Protein AF-A0A9K3DP41-F1 (afdb_monomer_lite)

Structure (mmCIF, N/CA/C/O backbone):
data_AF-A0A9K3DP41-F1
#
_entry.id   AF-A0A9K3DP41-F1
#
loop_
_atom_site.group_PDB
_atom_site.id
_atom_site.type_symbol
_atom_site.label_atom_id
_atom_site.label_alt_id
_atom_site.label_comp_id
_atom_site.label_asym_id
_atom_site.label_entity_id
_atom_site.label_seq_id
_atom_site.pdbx_PDB_ins_code
_atom_site.Cartn_x
_atom_site.Cartn_y
_atom_site.Cartn_z
_atom_site.occupancy
_atom_site.B_iso_or_equiv
_atom_site.auth_seq_id
_atom_site.auth_comp_id
_atom_site.auth_asym_id
_atom_site.auth_atom_id
_atom_site.pdbx_PDB_model_num
ATOM 1 N N . MET A 1 1 ? -1.730 13.504 8.798 1.00 24.58 1 MET A N 1
ATOM 2 C CA . MET A 1 1 ? -2.873 14.366 9.166 1.00 24.58 1 MET A CA 1
ATOM 3 C C . MET A 1 1 ? -4.111 13.483 9.092 1.00 24.58 1 MET A C 1
ATOM 5 O O . MET A 1 1 ? -4.560 13.189 7.992 1.00 24.58 1 MET A O 1
ATOM 9 N N . GLU A 1 2 ? -4.559 12.930 10.222 1.00 28.41 2 GLU A N 1
ATOM 10 C CA . GLU A 1 2 ? -5.778 12.111 10.271 1.00 28.41 2 GLU A CA 1
ATOM 11 C C . GLU A 1 2 ? -6.963 12.996 9.873 1.00 28.41 2 GLU A C 1
ATOM 13 O O . GLU A 1 2 ? -7.283 13.963 10.563 1.00 28.41 2 GLU A O 1
ATOM 18 N N . ARG A 1 3 ? -7.580 12.731 8.718 1.00 35.47 3 ARG A N 1
ATOM 19 C CA . ARG A 1 3 ? -8.837 13.391 8.358 1.00 35.47 3 ARG A CA 1
ATOM 20 C C . ARG A 1 3 ? -9.949 12.703 9.138 1.00 35.47 3 ARG A C 1
ATOM 22 O O . ARG A 1 3 ? -10.299 11.562 8.848 1.00 35.47 3 ARG A O 1
ATOM 29 N N . CYS A 1 4 ? -10.467 13.398 10.146 1.00 37.06 4 CYS A N 1
ATOM 30 C CA . CYS A 1 4 ? -11.692 13.007 10.823 1.00 37.06 4 CYS A CA 1
ATOM 31 C C . CYS A 1 4 ? -12.845 13.233 9.839 1.00 37.06 4 CYS A C 1
ATOM 33 O O . CYS A 1 4 ? -13.122 14.370 9.451 1.00 37.06 4 CYS A O 1
ATOM 35 N N . PHE A 1 5 ? -13.462 12.155 9.363 1.00 41.59 5 PHE A N 1
ATOM 36 C CA . PHE A 1 5 ? -14.707 12.259 8.617 1.00 41.59 5 PHE A CA 1
ATOM 37 C C . PHE A 1 5 ? -15.797 12.634 9.625 1.00 41.59 5 PHE A C 1
ATOM 39 O O . PHE A 1 5 ? -16.078 11.852 10.528 1.00 41.59 5 PHE A O 1
ATOM 46 N N . LEU A 1 6 ? -16.351 13.844 9.501 1.00 50.22 6 LEU A N 1
ATOM 47 C CA . LEU A 1 6 ? -17.494 14.285 10.299 1.00 50.22 6 LEU A CA 1
ATOM 48 C C . LEU A 1 6 ? -18.734 13.554 9.792 1.00 50.22 6 LEU A C 1
ATOM 50 O O . LEU A 1 6 ? -19.270 13.874 8.730 1.00 50.22 6 LEU A O 1
ATOM 54 N N . THR A 1 7 ? -19.148 12.539 10.532 1.00 54.66 7 THR A N 1
ATOM 55 C CA . THR A 1 7 ? -20.345 11.754 10.256 1.00 54.66 7 THR A CA 1
ATOM 56 C C . THR A 1 7 ? -21.258 11.763 11.479 1.00 54.66 7 THR A C 1
ATOM 58 O O . THR A 1 7 ? -20.827 12.068 12.595 1.00 54.66 7 THR A O 1
ATOM 61 N N . LYS A 1 8 ? -22.535 11.405 11.297 1.00 58.25 8 LYS A N 1
ATOM 62 C CA . LYS A 1 8 ? -23.480 11.292 12.424 1.00 58.25 8 LYS A CA 1
ATOM 63 C C . LYS A 1 8 ? -22.941 10.334 13.490 1.00 58.25 8 LYS A C 1
ATOM 65 O O . LYS A 1 8 ? -23.133 10.534 14.684 1.00 58.25 8 LYS A O 1
ATOM 70 N N . GLU A 1 9 ? -22.201 9.324 13.056 1.00 56.06 9 GLU A N 1
ATOM 71 C CA . GLU A 1 9 ? -21.566 8.320 13.895 1.00 56.06 9 GLU A CA 1
ATOM 72 C C . GLU A 1 9 ? -20.390 8.912 14.688 1.00 56.06 9 GLU A C 1
ATOM 74 O O . GLU A 1 9 ? -20.251 8.595 15.871 1.00 56.06 9 GLU A O 1
ATOM 79 N N . SER A 1 10 ? -19.585 9.812 14.104 1.00 58.50 10 SER A N 1
ATOM 80 C CA . SER A 1 10 ? -18.526 10.519 14.844 1.00 58.50 10 SER A CA 1
ATOM 81 C C . SER A 1 10 ? -19.079 11.504 15.879 1.00 58.50 10 SER A C 1
ATOM 83 O O . SER A 1 10 ? -18.484 11.670 16.948 1.00 58.50 10 SER A O 1
ATOM 85 N N . ASP A 1 11 ? -20.235 12.114 15.604 1.00 63.59 11 ASP A N 1
ATOM 86 C CA . ASP A 1 11 ? -20.921 12.998 16.555 1.00 63.59 11 ASP A CA 1
ATOM 87 C C . ASP A 1 11 ? -21.458 12.201 17.751 1.00 63.59 11 ASP A C 1
ATOM 89 O O . ASP A 1 11 ? -21.269 12.596 18.902 1.00 63.59 11 ASP A O 1
ATOM 93 N N . ILE A 1 12 ? -22.039 11.023 17.495 1.00 66.50 12 ILE A N 1
ATOM 94 C CA . ILE A 1 12 ? -22.477 10.086 18.540 1.00 66.50 12 ILE A CA 1
ATOM 95 C C . ILE A 1 12 ? -21.285 9.614 19.388 1.00 66.50 12 ILE A C 1
ATOM 97 O O . ILE A 1 12 ? -21.397 9.549 20.612 1.00 66.50 12 ILE A O 1
ATOM 101 N N . TYR A 1 13 ? -20.130 9.327 18.771 1.00 65.56 13 TYR A N 1
ATOM 102 C CA . TYR A 1 13 ? -18.909 8.963 19.503 1.00 65.56 13 TYR A CA 1
ATOM 103 C C . TYR A 1 13 ? -18.452 10.091 20.431 1.00 65.56 13 TYR A C 1
ATOM 105 O O . TYR A 1 13 ? -18.216 9.867 21.618 1.00 65.56 13 TYR A O 1
ATOM 113 N N . SER A 1 14 ? -18.355 11.308 19.897 1.00 70.25 14 SER A N 1
ATOM 114 C CA . SER A 1 14 ? -17.893 12.480 20.644 1.00 70.25 14 SER A CA 1
ATOM 115 C C . SER A 1 14 ? -18.832 12.797 21.808 1.00 70.25 14 SER A C 1
ATOM 117 O O . SER A 1 14 ? -18.368 13.053 22.918 1.00 70.25 14 SER A O 1
ATOM 119 N N . LEU A 1 15 ? -20.147 12.674 21.596 1.00 74.50 15 LEU A N 1
ATOM 120 C CA . LEU A 1 15 ? -21.149 12.777 22.654 1.00 74.50 15 LEU A CA 1
ATOM 121 C C . LEU A 1 15 ? -20.953 11.699 23.731 1.00 74.50 15 LEU A C 1
ATOM 123 O O . LEU A 1 15 ? -20.994 12.009 24.919 1.00 74.50 15 LEU A O 1
ATOM 127 N N . GLY A 1 16 ? -20.695 10.450 23.338 1.00 73.50 16 GLY A N 1
ATOM 128 C CA . GLY A 1 16 ? -20.412 9.358 24.271 1.00 73.50 16 GLY A CA 1
ATOM 129 C C . GLY A 1 16 ? -19.163 9.598 25.119 1.00 73.50 16 GLY A C 1
ATOM 130 O O . GLY A 1 16 ? -19.193 9.371 26.326 1.00 73.50 16 GLY A O 1
ATOM 131 N N . VAL A 1 17 ? -18.085 10.113 24.520 1.00 73.12 17 VAL A N 1
ATOM 132 C CA . VAL A 1 17 ? -16.863 10.486 25.249 1.00 73.12 17 VAL A CA 1
ATOM 133 C C . VAL A 1 17 ? -17.151 11.588 26.267 1.00 73.12 17 VAL A C 1
ATOM 135 O O . VAL A 1 17 ? -16.785 11.421 27.425 1.00 73.12 17 VAL A O 1
ATOM 138 N N . VAL A 1 18 ? -17.865 12.649 25.880 1.00 78.06 18 VAL A N 1
ATOM 139 C CA . VAL A 1 18 ? -18.246 13.746 26.790 1.00 78.06 18 VAL A CA 1
ATOM 140 C C . VAL A 1 18 ? -19.119 13.242 27.943 1.00 78.06 18 VAL A C 1
ATOM 142 O O . VAL A 1 18 ? -18.926 13.640 29.092 1.00 78.06 18 VAL A O 1
ATOM 145 N N . LEU A 1 19 ? -20.052 12.325 27.670 1.00 75.25 19 LEU A N 1
ATOM 146 C CA . LEU A 1 19 ? -20.873 11.701 28.709 1.00 75.25 19 LEU A CA 1
ATOM 147 C C . LEU A 1 19 ? -20.022 10.871 29.676 1.00 75.25 19 LEU A C 1
ATOM 149 O O . LEU A 1 19 ? -20.219 10.966 30.887 1.00 75.25 19 LEU A O 1
ATOM 153 N N . PHE A 1 20 ? -19.034 10.120 29.180 1.00 75.31 20 PHE A N 1
ATOM 154 C CA . PHE A 1 20 ? -18.083 9.436 30.054 1.00 75.31 20 PHE A CA 1
ATOM 155 C C . PHE A 1 20 ? -17.246 10.424 30.867 1.00 75.31 20 PHE A C 1
ATOM 157 O O . PHE A 1 20 ? -17.111 10.228 32.070 1.00 75.31 20 PHE A O 1
ATOM 164 N N . GLU A 1 21 ? -16.736 11.504 30.278 1.00 80.81 21 GLU A N 1
ATOM 165 C CA . GLU A 1 21 ? -15.981 12.517 31.025 1.00 80.81 21 GLU A CA 1
ATOM 166 C C . GLU A 1 21 ? -16.809 13.108 32.172 1.00 80.81 21 GLU A C 1
ATOM 168 O O . GLU A 1 21 ? -16.332 13.199 33.307 1.00 80.81 21 GLU A O 1
ATOM 173 N N . MET A 1 22 ? -18.077 13.424 31.894 1.00 78.00 22 MET A N 1
ATOM 174 C CA . MET A 1 22 ? -19.019 13.965 32.868 1.00 78.00 22 MET A CA 1
ATOM 175 C C . MET A 1 22 ? -19.342 12.958 33.979 1.00 78.00 22 MET A C 1
ATOM 177 O O . MET A 1 22 ? -19.309 13.322 35.151 1.00 78.00 22 MET A O 1
ATOM 181 N N . MET A 1 23 ? -19.601 11.690 33.641 1.00 73.81 23 MET A N 1
ATOM 182 C CA . MET A 1 23 ? -19.906 10.640 34.622 1.00 73.81 23 MET A CA 1
ATOM 183 C C . MET A 1 23 ? -18.705 10.272 35.493 1.00 73.81 23 MET A C 1
ATOM 185 O O . MET A 1 23 ? -18.870 9.982 36.674 1.00 73.81 23 MET A O 1
ATOM 189 N N . CYS A 1 24 ? -17.503 10.255 34.920 1.00 76.12 24 CYS A N 1
ATOM 190 C CA . CYS A 1 24 ? -16.287 9.836 35.618 1.00 76.12 24 CYS A CA 1
ATOM 191 C C . CYS A 1 24 ? -15.621 10.987 36.376 1.00 76.12 24 CYS A C 1
ATOM 193 O O . CYS A 1 24 ? -14.760 10.739 37.220 1.00 76.12 24 CYS A O 1
ATOM 195 N N . GLY A 1 25 ? -15.955 12.238 36.033 1.00 75.25 25 GLY A N 1
ATOM 196 C CA . GLY A 1 25 ? -15.223 13.422 36.482 1.00 75.25 25 GLY A CA 1
ATOM 197 C C . GLY A 1 25 ? -13.766 13.432 36.000 1.00 75.25 25 GLY A C 1
ATOM 198 O O . GLY A 1 25 ? -12.893 13.963 36.683 1.00 75.25 25 GLY A O 1
ATOM 199 N N . ARG A 1 26 ? -13.473 12.786 34.863 1.00 76.00 26 ARG A N 1
ATOM 200 C CA . ARG A 1 26 ? -12.116 12.590 34.322 1.00 76.00 26 ARG A CA 1
ATOM 201 C C . ARG A 1 26 ? -12.067 13.037 32.870 1.00 76.00 26 ARG A C 1
ATOM 203 O O . ARG A 1 26 ? -12.995 12.759 32.128 1.00 76.00 26 ARG A O 1
ATOM 210 N N . LEU A 1 27 ? -10.965 13.657 32.457 1.00 73.31 27 LEU A N 1
ATOM 211 C CA . LEU A 1 27 ? -10.733 13.988 31.048 1.00 73.31 27 LEU A CA 1
ATOM 212 C C . LEU A 1 27 ? -10.443 12.721 30.228 1.00 73.31 27 LEU A C 1
ATOM 214 O O . LEU A 1 27 ? -9.801 11.786 30.713 1.00 73.31 27 LEU A O 1
ATOM 218 N N . ALA A 1 28 ? -10.877 12.709 28.968 1.00 62.94 28 ALA A N 1
ATOM 219 C CA . ALA A 1 28 ? -10.771 11.568 28.063 1.00 62.94 28 ALA A CA 1
ATOM 220 C C . ALA A 1 28 ? -9.318 11.193 27.731 1.00 62.94 28 ALA A C 1
ATOM 222 O O . ALA A 1 28 ? -9.011 10.022 27.475 1.00 62.94 28 ALA A O 1
ATOM 223 N N . ILE A 1 29 ? -8.427 12.186 27.770 1.00 62.25 29 ILE A N 1
ATOM 224 C CA . ILE A 1 29 ? -6.993 12.051 27.520 1.00 62.25 29 ILE A CA 1
ATOM 225 C C . ILE A 1 29 ? -6.254 12.246 28.845 1.00 62.25 29 ILE A C 1
ATOM 227 O O . ILE A 1 29 ? -6.143 13.364 29.352 1.00 62.25 29 ILE A O 1
ATOM 231 N N . LEU A 1 30 ? -5.718 11.156 29.393 1.00 55.66 30 LEU A N 1
ATOM 232 C CA . LEU A 1 30 ? -4.793 11.211 30.520 1.00 55.66 30 LEU A CA 1
ATOM 233 C C . LEU A 1 30 ? -3.417 11.645 29.994 1.00 55.66 30 LEU A C 1
ATOM 235 O O . LEU A 1 30 ? -2.775 10.921 29.238 1.00 55.66 30 LEU A O 1
ATOM 239 N N . LYS A 1 31 ? -2.971 12.846 30.370 1.00 47.03 31 LYS A N 1
ATOM 240 C CA . LYS A 1 31 ? -1.598 13.314 30.137 1.00 47.03 31 LYS A CA 1
ATOM 241 C C . LYS A 1 31 ? -0.724 12.855 31.300 1.00 47.03 31 LYS A C 1
ATOM 243 O O . LYS A 1 31 ? -0.419 13.666 32.168 1.00 47.03 31 LYS A O 1
ATOM 248 N N . ASP A 1 32 ? -0.367 11.577 31.364 1.00 46.03 32 ASP A N 1
ATOM 249 C CA . ASP A 1 32 ? 0.608 11.132 32.361 1.00 46.03 32 ASP A CA 1
ATOM 250 C C . ASP A 1 32 ? 1.799 10.436 31.702 1.00 46.03 32 ASP A C 1
ATOM 252 O O . ASP A 1 32 ? 1.656 9.524 30.889 1.00 46.03 32 ASP A O 1
ATOM 256 N N . HIS A 1 33 ? 2.996 10.915 32.041 1.00 46.81 33 HIS A N 1
ATOM 257 C CA . HIS A 1 33 ? 4.264 10.691 31.336 1.00 46.81 33 HIS A CA 1
ATOM 258 C C . HIS A 1 33 ? 4.855 9.279 31.512 1.00 46.81 33 HIS A C 1
ATOM 260 O O . HIS A 1 33 ? 6.052 9.078 31.309 1.00 46.81 33 HIS A O 1
ATOM 266 N N . LYS A 1 34 ? 4.048 8.297 31.928 1.00 45.12 34 LYS A N 1
ATOM 267 C CA . LYS A 1 34 ? 4.512 6.929 32.206 1.00 45.12 34 LYS A CA 1
ATOM 268 C C . LYS A 1 34 ? 3.690 5.820 31.559 1.00 45.12 34 LYS A C 1
ATOM 270 O O . LYS A 1 34 ? 4.141 4.682 31.592 1.00 45.12 34 LYS A O 1
ATOM 275 N N . ASP A 1 35 ? 2.538 6.124 30.961 1.00 43.47 35 ASP A N 1
ATOM 276 C CA . ASP A 1 35 ? 1.679 5.098 30.362 1.00 43.47 35 ASP A CA 1
ATOM 277 C C . ASP A 1 35 ? 0.942 5.687 29.143 1.00 43.47 35 ASP A C 1
ATOM 279 O O . ASP A 1 35 ? -0.209 6.112 29.223 1.00 43.47 35 ASP A O 1
ATOM 283 N N . GLU A 1 36 ? 1.639 5.770 28.004 1.00 43.09 36 GLU A N 1
ATOM 284 C CA . GLU A 1 36 ? 1.235 6.515 26.793 1.00 43.09 36 GLU A CA 1
ATOM 285 C C . GLU A 1 36 ? -0.092 6.074 26.129 1.00 43.09 36 GLU A C 1
ATOM 287 O O . GLU A 1 36 ? -0.485 6.644 25.111 1.00 43.09 36 GLU A O 1
ATOM 292 N N . HIS A 1 37 ? -0.842 5.107 26.675 1.00 47.59 37 HIS A N 1
ATOM 293 C CA . HIS A 1 37 ? -2.000 4.518 25.984 1.00 47.59 37 HIS A CA 1
ATOM 294 C C . HIS A 1 37 ? -3.273 4.273 26.816 1.00 47.59 37 HIS A C 1
ATOM 296 O O . HIS A 1 37 ? -4.248 3.725 26.286 1.00 47.59 37 HIS A O 1
ATOM 302 N N . ARG A 1 38 ? -3.356 4.696 28.085 1.00 53.88 38 ARG A N 1
ATOM 303 C CA . ARG A 1 38 ? -4.611 4.558 28.854 1.00 53.88 38 ARG A CA 1
ATOM 304 C C . ARG A 1 38 ? -5.534 5.760 28.638 1.00 53.88 38 ARG A C 1
ATOM 306 O O . ARG A 1 38 ? -5.512 6.724 29.389 1.00 53.88 38 ARG A O 1
ATOM 313 N N . THR A 1 39 ? -6.377 5.696 27.610 1.00 68.75 39 THR A N 1
ATOM 314 C CA . THR A 1 39 ? -7.501 6.639 27.448 1.00 68.75 39 THR A CA 1
ATOM 315 C C . THR A 1 39 ? -8.636 6.308 28.423 1.00 68.75 39 THR A C 1
ATOM 317 O O . THR A 1 39 ? -8.784 5.151 28.834 1.00 68.75 39 THR A O 1
ATOM 320 N N . LEU A 1 40 ? -9.483 7.291 28.763 1.00 71.44 40 LEU A N 1
ATOM 321 C CA . LEU A 1 40 ? -10.706 7.050 29.549 1.00 71.44 40 LEU A CA 1
ATOM 322 C C . LEU A 1 40 ? -11.575 5.968 28.895 1.00 71.44 40 LEU A C 1
ATOM 324 O O . LEU A 1 40 ? -12.114 5.103 29.576 1.00 71.44 40 LEU A O 1
ATOM 328 N N . VAL A 1 41 ? -11.627 5.964 27.563 1.00 69.12 41 VAL A N 1
ATOM 329 C CA . VAL A 1 41 ? -12.347 4.965 26.768 1.00 69.12 41 VAL A CA 1
ATOM 330 C C . VAL A 1 41 ? -11.803 3.553 27.012 1.00 69.12 41 VAL A C 1
ATOM 332 O O . VAL A 1 41 ? -12.586 2.624 27.201 1.00 69.12 41 VAL A O 1
ATOM 335 N N . SER A 1 42 ? -10.479 3.370 27.061 1.00 71.31 42 SER A N 1
ATOM 336 C CA . SER A 1 42 ? -9.866 2.072 27.383 1.00 71.31 42 SER A CA 1
ATOM 337 C C . SER A 1 42 ? -10.231 1.597 28.794 1.00 71.31 42 SER A C 1
ATOM 339 O O . SER A 1 42 ? -10.519 0.416 28.987 1.00 71.31 42 SER A O 1
ATOM 341 N N . LEU A 1 43 ? -10.265 2.513 29.766 1.00 73.69 43 LEU A N 1
ATOM 342 C CA . LEU A 1 43 ? -10.623 2.210 31.153 1.00 73.69 43 LEU A CA 1
ATOM 343 C C . LEU A 1 43 ? -12.104 1.822 31.285 1.00 73.69 43 LEU A C 1
ATOM 345 O O . LEU A 1 43 ? -12.422 0.791 31.872 1.00 73.69 43 LEU A O 1
ATOM 349 N N . VAL A 1 44 ? -12.999 2.599 30.669 1.00 72.81 44 VAL A N 1
ATOM 350 C CA . VAL A 1 44 ? -14.439 2.308 30.592 1.00 72.81 44 VAL A CA 1
ATOM 351 C C . VAL A 1 44 ? -14.668 0.934 29.955 1.00 72.81 44 VAL A C 1
ATOM 353 O O . VAL A 1 44 ? -15.415 0.124 30.499 1.00 72.81 44 VAL A O 1
ATOM 356 N N . LYS A 1 45 ? -13.969 0.616 28.851 1.00 70.81 45 LYS A N 1
ATOM 357 C CA . LYS A 1 45 ? -14.039 -0.702 28.192 1.00 70.81 45 LYS A CA 1
ATOM 358 C C . LYS A 1 45 ? -13.598 -1.845 29.114 1.00 70.81 45 LYS A C 1
ATOM 360 O O . LYS A 1 45 ? -14.198 -2.918 29.065 1.00 70.81 45 LYS A O 1
ATOM 365 N N . GLN A 1 46 ? -12.569 -1.643 29.937 1.00 73.44 46 GLN A N 1
ATOM 366 C CA . GLN A 1 46 ? -12.101 -2.651 30.888 1.00 73.44 46 GLN A CA 1
ATOM 367 C C . GLN A 1 46 ? -13.133 -2.903 31.998 1.00 73.44 46 GLN A C 1
ATOM 369 O O . GLN A 1 46 ? -13.579 -4.035 32.170 1.00 73.44 46 GLN A O 1
ATOM 374 N N . PHE A 1 47 ? -13.568 -1.853 32.699 1.00 73.19 47 PHE A N 1
ATOM 375 C CA . PHE A 1 47 ? -14.542 -1.964 33.794 1.00 73.19 47 PHE A CA 1
ATOM 376 C C . PHE A 1 47 ? -15.893 -2.499 33.312 1.00 73.19 47 PHE A C 1
ATOM 378 O O . PHE A 1 47 ? -16.573 -3.227 34.034 1.00 73.19 47 PHE A O 1
ATOM 385 N N . TYR A 1 48 ? -16.257 -2.199 32.064 1.00 67.38 48 TYR A N 1
ATOM 386 C CA . TYR A 1 48 ? -17.416 -2.783 31.406 1.00 67.38 48 TYR A CA 1
ATOM 387 C C . TYR A 1 48 ? -17.303 -4.313 31.276 1.00 67.38 48 TYR A C 1
ATOM 389 O O . TYR A 1 48 ? -18.226 -5.029 31.663 1.00 67.38 48 TYR A O 1
ATOM 397 N N . LYS A 1 49 ? -16.169 -4.832 30.777 1.00 67.88 49 LYS A N 1
ATOM 398 C CA . LYS A 1 49 ? -15.931 -6.286 30.663 1.00 67.88 49 LYS A CA 1
ATOM 399 C C . LYS A 1 49 ? -15.940 -6.988 32.019 1.00 67.88 49 LYS A C 1
ATOM 401 O O . LYS A 1 49 ? -16.338 -8.143 32.104 1.00 67.88 49 LYS A O 1
ATOM 406 N N . GLU A 1 50 ? -15.509 -6.285 33.059 1.00 75.50 50 GLU A N 1
ATOM 407 C CA . GLU A 1 50 ? -15.487 -6.791 34.430 1.00 75.50 50 GLU A CA 1
ATOM 408 C C . GLU A 1 50 ? -16.848 -6.672 35.144 1.00 75.50 50 GLU A C 1
ATOM 410 O O . GLU A 1 50 ? -16.983 -7.162 36.261 1.00 75.50 50 GLU A O 1
ATOM 415 N N . GLY A 1 51 ? -17.861 -6.046 34.526 1.00 71.62 51 GLY A N 1
ATOM 416 C CA . GLY A 1 51 ? -19.177 -5.823 35.140 1.00 71.62 51 GLY A CA 1
ATOM 417 C C . GLY A 1 51 ? -19.172 -4.785 36.270 1.00 71.62 51 GLY A C 1
ATOM 418 O O . GLY A 1 51 ? -20.100 -4.744 37.071 1.00 71.62 51 GLY A O 1
ATOM 419 N N . LYS A 1 52 ? -18.135 -3.945 36.335 1.00 79.06 52 LYS A N 1
ATOM 420 C CA . LYS A 1 52 ? -17.834 -3.019 37.440 1.00 79.06 52 LYS A CA 1
ATOM 421 C C . LYS A 1 52 ? -17.992 -1.551 37.066 1.00 79.06 52 LYS A C 1
ATOM 423 O O . LYS A 1 52 ? -17.401 -0.674 37.685 1.00 79.06 52 LYS A O 1
ATOM 428 N N . LEU A 1 53 ? -18.771 -1.248 36.032 1.00 71.56 53 LEU A N 1
ATOM 429 C CA . LEU A 1 53 ? -18.884 0.123 35.531 1.00 71.56 53 LEU A CA 1
ATOM 430 C C . LEU A 1 53 ? -19.373 1.123 36.595 1.00 71.56 53 LEU A C 1
ATOM 432 O O . LEU A 1 53 ? -18.962 2.279 36.593 1.00 71.56 53 LEU A O 1
ATOM 436 N N . ASP A 1 54 ? -20.195 0.654 37.534 1.00 72.38 54 ASP A N 1
ATOM 437 C CA . ASP A 1 54 ? -20.712 1.433 38.662 1.00 72.38 54 ASP A CA 1
ATOM 438 C C . ASP A 1 54 ? -19.596 1.986 39.582 1.00 72.38 54 ASP A C 1
ATOM 440 O O . ASP A 1 54 ? -19.770 3.014 40.247 1.00 72.38 54 ASP A O 1
ATOM 444 N N . GLU A 1 55 ? -18.429 1.334 39.611 1.00 78.19 55 GLU A N 1
ATOM 445 C CA . GLU A 1 55 ? -17.253 1.764 40.382 1.00 78.19 55 GLU A CA 1
ATOM 446 C C . GLU A 1 55 ? -16.565 2.987 39.764 1.00 78.19 55 GLU A C 1
ATOM 448 O O . GLU A 1 55 ? -15.858 3.722 40.447 1.00 78.19 55 GLU A O 1
ATOM 453 N N . LEU A 1 56 ? -16.782 3.220 38.470 1.00 77.06 56 LEU A N 1
ATOM 454 C CA . LEU A 1 56 ? -16.084 4.238 37.694 1.00 77.06 56 LEU A CA 1
ATOM 455 C C . LEU A 1 56 ? -16.816 5.593 37.704 1.00 77.06 56 LEU A C 1
ATOM 457 O O . LEU A 1 56 ? -16.234 6.619 37.351 1.00 77.06 56 LEU A O 1
ATOM 461 N N . VAL A 1 57 ? -18.075 5.606 38.146 1.00 75.75 57 VAL A N 1
ATOM 462 C CA . VAL A 1 57 ? -18.885 6.822 38.261 1.00 75.75 57 VAL A CA 1
ATOM 463 C C . VAL A 1 57 ? -18.449 7.650 39.464 1.00 75.75 57 VAL A C 1
ATOM 465 O O . VAL A 1 57 ? -18.321 7.144 40.580 1.00 75.75 57 VAL A O 1
ATOM 468 N N . PHE A 1 58 ? -18.278 8.946 39.228 1.00 78.25 58 PHE A N 1
ATOM 469 C CA . PHE A 1 58 ? -17.914 9.930 40.229 1.00 78.25 58 PHE A CA 1
ATOM 470 C C . PHE A 1 58 ? -18.958 9.993 41.350 1.00 78.25 58 PHE A C 1
ATOM 472 O O . PHE A 1 58 ? -20.150 10.184 41.099 1.00 78.25 58 PHE A O 1
ATOM 479 N N . GLU A 1 59 ? -18.502 9.862 42.598 1.00 73.62 59 GLU A N 1
ATOM 480 C CA . GLU A 1 59 ? -19.378 9.807 43.777 1.00 73.62 59 GLU A CA 1
ATOM 481 C C . GLU A 1 59 ? -20.310 11.017 43.879 1.00 73.62 59 GLU A C 1
ATOM 483 O O . GLU A 1 59 ? -21.489 10.852 44.166 1.00 73.62 59 GLU A O 1
ATOM 488 N N . GLY A 1 60 ? -19.842 12.217 43.515 1.00 71.31 60 GLY A N 1
ATOM 489 C CA . GLY A 1 60 ? -20.654 13.438 43.573 1.00 71.31 60 GLY A CA 1
ATOM 490 C C . GLY A 1 60 ? -21.865 13.476 42.626 1.00 71.31 60 GLY A C 1
ATOM 491 O O . GLY A 1 60 ? -22.671 14.405 42.717 1.00 71.31 60 GLY A O 1
ATOM 492 N N 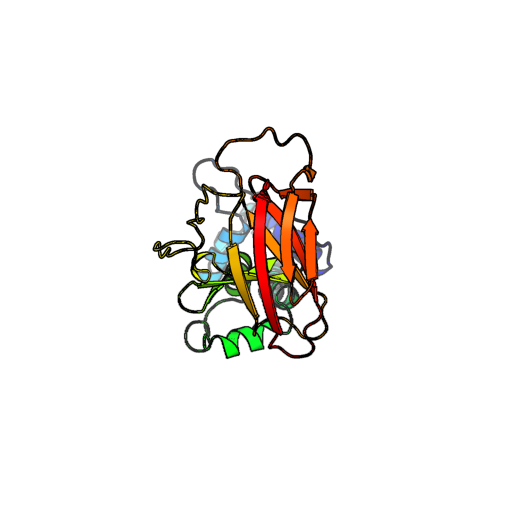. ILE A 1 61 ? -21.994 12.502 41.718 1.00 70.00 61 ILE A N 1
ATOM 493 C CA . ILE A 1 61 ? -23.135 12.344 40.801 1.00 70.00 61 ILE A CA 1
ATOM 494 C C . ILE A 1 61 ? -24.036 11.171 41.223 1.00 70.00 61 ILE A C 1
ATOM 496 O O . ILE A 1 61 ? -25.225 11.188 40.899 1.00 70.00 61 ILE A O 1
ATOM 500 N N . LYS A 1 62 ? -23.521 10.199 41.993 1.00 67.50 62 LYS A N 1
ATOM 501 C CA . LYS A 1 62 ? -24.276 9.010 42.435 1.00 67.50 62 LYS A CA 1
ATOM 502 C C . LYS A 1 62 ? -25.531 9.367 43.231 1.00 67.50 62 LYS A C 1
ATOM 504 O O . LYS A 1 62 ? -26.556 8.722 43.054 1.00 67.50 62 LYS A O 1
ATOM 509 N N . ASP A 1 63 ? -25.470 10.437 44.017 1.00 66.56 63 ASP A N 1
ATOM 510 C CA . ASP A 1 63 ? -26.573 10.860 44.888 1.00 66.56 63 ASP A CA 1
ATOM 511 C C . ASP A 1 63 ? -27.602 11.774 44.193 1.00 66.56 63 ASP A C 1
ATOM 513 O O . ASP A 1 63 ? -28.641 12.092 44.768 1.00 66.56 63 ASP A O 1
ATOM 517 N N . LYS A 1 64 ? -27.313 12.245 42.970 1.00 63.78 64 LYS A N 1
ATOM 518 C CA . LYS A 1 64 ? -28.102 13.284 42.273 1.00 63.78 64 LYS A CA 1
ATOM 519 C C . LYS A 1 64 ? -28.853 12.791 41.042 1.00 63.78 64 LYS A C 1
ATOM 521 O O . LYS A 1 64 ? -29.690 13.520 40.515 1.00 63.78 64 LYS A O 1
ATOM 526 N N . VAL A 1 65 ? -28.538 11.596 40.560 1.00 60.81 65 VAL A N 1
ATOM 527 C CA . VAL A 1 65 ? -29.120 11.020 39.347 1.00 60.81 65 VAL A CA 1
ATOM 528 C C . VAL A 1 65 ? -29.836 9.734 39.723 1.00 60.81 65 VAL A C 1
ATOM 530 O O . VAL A 1 65 ? -29.254 8.875 40.380 1.00 60.81 65 VAL A O 1
ATOM 533 N N . GLU A 1 66 ? -31.083 9.572 39.276 1.00 60.94 66 GLU A N 1
ATOM 534 C CA . GLU A 1 66 ? -31.744 8.269 39.315 1.00 60.94 66 GLU A CA 1
ATOM 535 C C . GLU A 1 66 ? -30.915 7.283 38.478 1.00 60.94 66 GLU A C 1
ATOM 537 O O . GLU A 1 66 ? -30.897 7.305 37.247 1.00 60.94 66 GLU A O 1
ATOM 542 N N . TRP A 1 67 ? -30.181 6.425 39.184 1.00 52.44 67 TRP A N 1
ATOM 543 C CA . TRP A 1 67 ? -29.248 5.436 38.649 1.00 52.44 67 TRP A CA 1
ATOM 544 C C . TRP A 1 67 ? -29.778 4.552 37.499 1.00 52.44 67 TRP A C 1
ATOM 546 O O . TRP A 1 67 ? -28.983 4.215 36.615 1.00 52.44 67 TRP A O 1
ATOM 556 N N . PRO A 1 68 ? -31.082 4.188 37.438 1.00 55.25 68 PRO A N 1
ATOM 557 C CA . PRO A 1 68 ? -31.645 3.453 36.302 1.00 55.25 68 PRO A CA 1
ATOM 558 C C . PRO A 1 68 ? -31.430 4.169 34.960 1.00 55.25 68 PRO A C 1
ATOM 560 O O . PRO A 1 68 ? -30.995 3.541 33.995 1.00 55.25 68 PRO A O 1
ATOM 563 N N . THR A 1 69 ? -31.591 5.493 34.936 1.00 56.22 69 THR A N 1
ATOM 564 C CA . THR A 1 69 ? -31.449 6.330 33.737 1.00 56.22 69 THR A CA 1
ATOM 565 C C . THR A 1 69 ? -29.994 6.406 33.273 1.00 56.22 69 THR A C 1
ATOM 567 O O . THR A 1 69 ? -29.707 6.342 32.079 1.00 56.22 69 THR A O 1
ATOM 570 N N . ALA A 1 70 ? -29.039 6.473 34.208 1.00 54.97 70 ALA A N 1
ATOM 571 C CA . ALA A 1 70 ? -27.611 6.440 33.887 1.00 54.97 70 ALA A CA 1
A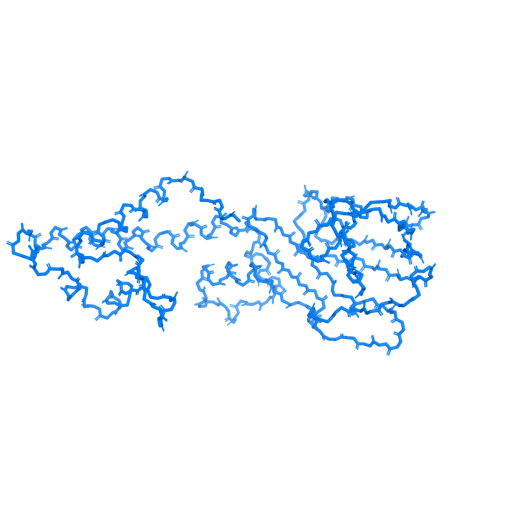TOM 572 C C . ALA A 1 70 ? -27.184 5.076 33.319 1.00 54.97 70 ALA A C 1
ATOM 574 O O . ALA A 1 70 ? -26.412 5.020 32.361 1.00 54.97 70 ALA A O 1
ATOM 575 N N . ARG A 1 71 ? -27.726 3.974 33.857 1.00 58.97 71 ARG A N 1
ATOM 576 C CA . ARG A 1 71 ? -27.504 2.619 33.327 1.00 58.97 71 ARG A CA 1
ATOM 577 C C . ARG A 1 71 ? -28.074 2.444 31.925 1.00 58.97 71 ARG A C 1
ATOM 579 O O . ARG A 1 71 ? -27.434 1.807 31.093 1.00 58.97 71 ARG A O 1
ATOM 586 N N . GLU A 1 72 ? -29.233 3.023 31.641 1.00 63.22 72 GLU A N 1
ATOM 587 C CA . GLU A 1 72 ? -29.825 3.011 30.303 1.00 63.22 72 GLU A CA 1
ATOM 588 C C . GLU A 1 72 ? -29.023 3.852 29.313 1.00 63.22 72 GLU A C 1
ATOM 590 O O . GLU A 1 72 ? -28.739 3.373 28.217 1.00 63.22 72 GLU A O 1
ATOM 595 N N . VAL A 1 73 ? -28.562 5.043 29.705 1.00 63.00 73 VAL A N 1
ATOM 596 C CA . VAL A 1 73 ? -27.661 5.865 28.880 1.00 63.00 73 VAL A CA 1
ATOM 597 C C . VAL A 1 73 ? -26.365 5.112 28.586 1.00 63.00 73 VAL A C 1
ATOM 599 O O . VAL A 1 73 ? -25.968 5.004 27.430 1.00 63.00 73 VAL A O 1
ATOM 602 N N . VAL A 1 74 ? -25.747 4.500 29.596 1.00 63.16 74 VAL A N 1
ATOM 603 C CA . VAL A 1 74 ? -24.574 3.631 29.436 1.00 63.16 74 VAL A CA 1
ATOM 604 C C . VAL A 1 74 ? -24.864 2.457 28.501 1.00 63.16 74 VAL A C 1
ATOM 606 O O . VAL A 1 74 ? -24.029 2.130 27.662 1.00 63.16 74 VAL A O 1
ATOM 609 N N . LEU A 1 75 ? -26.028 1.812 28.617 1.00 65.25 75 LEU A N 1
ATOM 610 C CA . LEU A 1 75 ? -26.408 0.677 27.776 1.00 65.25 75 LEU A CA 1
ATOM 611 C C . LEU A 1 75 ? -26.612 1.097 26.314 1.00 65.25 75 LEU A C 1
ATOM 613 O O . LEU A 1 75 ? -26.228 0.360 25.406 1.00 65.25 75 LEU A O 1
ATOM 617 N N . GLN A 1 76 ? -27.187 2.276 26.077 1.00 62.31 76 GLN A N 1
ATOM 618 C CA . GLN A 1 76 ? -27.342 2.840 24.736 1.00 62.31 76 GLN A CA 1
ATOM 619 C C . GLN A 1 76 ? -25.993 3.270 24.152 1.00 62.31 76 GLN A C 1
ATOM 621 O O . GLN A 1 76 ? -25.703 2.958 23.000 1.00 62.31 76 GLN A O 1
ATOM 626 N N . LEU A 1 77 ? -25.122 3.883 24.957 1.00 61.62 77 LEU A N 1
ATOM 627 C CA . LEU A 1 77 ? -23.748 4.205 24.564 1.00 61.62 77 LEU A CA 1
ATOM 628 C C . LEU A 1 77 ? -22.925 2.948 24.277 1.00 61.62 77 LEU A C 1
ATOM 630 O O . LEU A 1 77 ? -22.136 2.937 23.340 1.00 61.62 77 LEU A O 1
ATOM 634 N N . LYS A 1 78 ? -23.138 1.865 25.030 1.00 63.22 78 LYS A N 1
ATOM 635 C CA . LYS A 1 78 ? -22.524 0.557 24.793 1.00 63.22 78 LYS A CA 1
ATOM 636 C C . LYS A 1 78 ? -22.977 -0.030 23.454 1.00 63.22 78 LYS A C 1
ATOM 638 O O . LYS A 1 78 ? -22.132 -0.454 22.671 1.00 63.22 78 LYS A O 1
ATOM 643 N N . LYS A 1 79 ? -24.284 -0.013 23.168 1.00 63.06 79 LYS A N 1
ATOM 644 C CA . LYS A 1 79 ? -24.819 -0.441 21.866 1.00 63.06 79 LYS A CA 1
ATOM 645 C C . LYS A 1 79 ? -24.248 0.404 20.728 1.00 63.06 79 LYS A C 1
ATOM 647 O O . LYS A 1 79 ? -23.837 -0.160 19.723 1.00 63.06 79 LYS A O 1
ATOM 652 N N . ALA A 1 80 ? -24.158 1.723 20.905 1.00 55.56 80 ALA A N 1
ATOM 653 C CA . ALA A 1 80 ? -23.565 2.626 19.921 1.00 55.56 80 ALA A CA 1
ATOM 654 C C . ALA A 1 80 ? -22.062 2.360 19.708 1.00 55.56 80 ALA A C 1
ATOM 656 O O . ALA A 1 80 ? -21.603 2.338 18.570 1.00 55.56 80 ALA A O 1
ATOM 657 N N . LEU A 1 81 ? -21.307 2.092 20.778 1.00 58.97 81 LEU A N 1
ATOM 658 C CA . LEU A 1 81 ? -19.875 1.782 20.722 1.00 58.97 81 LEU A CA 1
ATOM 659 C C . LEU A 1 81 ? -19.594 0.446 20.016 1.00 58.97 81 LEU A C 1
ATOM 661 O O . LEU A 1 81 ? -18.642 0.347 19.245 1.00 58.97 81 LEU A O 1
ATOM 665 N N . GLU A 1 82 ? -20.424 -0.572 20.260 1.00 60.28 82 GLU A N 1
ATOM 666 C CA . GLU A 1 82 ? -20.354 -1.863 19.560 1.00 60.28 82 GLU A CA 1
ATOM 667 C C . GLU A 1 82 ? -20.728 -1.724 18.073 1.00 60.28 82 GLU A C 1
ATOM 669 O O . GLU A 1 82 ? -20.085 -2.341 17.227 1.00 60.28 82 GLU A O 1
ATOM 674 N N . PHE A 1 83 ? -21.703 -0.870 17.736 1.00 52.81 83 PHE A N 1
ATOM 675 C CA . PHE A 1 83 ? -22.094 -0.586 16.348 1.00 52.81 83 PHE A CA 1
ATOM 676 C C . PHE A 1 83 ? -21.015 0.189 15.573 1.00 52.81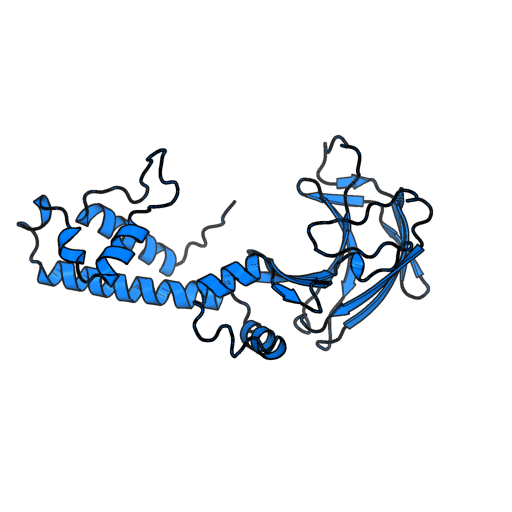 83 PHE A C 1
ATOM 678 O O . PHE A 1 83 ? -20.777 -0.070 14.395 1.00 52.81 83 PHE A O 1
ATOM 685 N N . GLN A 1 84 ? -20.307 1.101 16.244 1.00 50.16 84 GLN A N 1
ATOM 686 C CA . GLN A 1 84 ? -19.229 1.901 15.657 1.00 50.16 84 GLN A CA 1
ATOM 687 C C . GLN A 1 84 ? -17.993 1.074 15.288 1.00 50.16 84 GLN A C 1
ATOM 689 O O . GLN A 1 84 ? -17.407 1.306 14.234 1.00 50.16 84 GLN A O 1
ATOM 694 N N . ASP A 1 85 ? -17.602 0.093 16.110 1.00 51.72 85 ASP A N 1
ATOM 695 C CA . ASP A 1 85 ? -16.487 -0.812 15.785 1.00 51.72 85 ASP A CA 1
ATOM 696 C C . ASP A 1 85 ? -16.839 -1.793 14.631 1.00 51.72 85 ASP A C 1
ATOM 698 O O . ASP A 1 85 ? -15.951 -2.478 14.123 1.00 51.72 85 ASP A O 1
ATOM 702 N N . PHE A 1 86 ? -18.100 -1.847 14.183 1.00 48.69 86 PHE A N 1
ATOM 703 C CA . PHE A 1 86 ? -18.544 -2.670 13.054 1.00 48.69 86 PHE A CA 1
ATOM 704 C C . PHE A 1 86 ? -18.755 -1.830 11.780 1.00 48.69 86 PHE A C 1
ATOM 706 O O . PHE A 1 86 ? -18.071 -2.036 10.783 1.00 48.69 86 PHE A O 1
ATOM 713 N N . GLU A 1 87 ? -19.611 -0.802 11.799 1.00 51.28 87 GLU A N 1
ATOM 714 C CA . GLU A 1 87 ? -19.908 -0.023 10.582 1.00 51.28 87 GLU A CA 1
ATOM 715 C C . GLU A 1 87 ? -18.737 0.856 10.117 1.00 51.28 87 GLU A C 1
ATOM 717 O O . GLU A 1 87 ? -18.488 0.954 8.917 1.00 51.28 87 GLU A O 1
ATOM 722 N N . ILE A 1 88 ? -17.966 1.464 11.031 1.00 57.34 88 ILE A N 1
ATOM 723 C CA . ILE A 1 88 ? -16.862 2.366 10.647 1.00 57.34 88 ILE A CA 1
ATOM 724 C C . ILE A 1 88 ? -15.725 1.586 9.984 1.00 57.34 88 ILE A C 1
ATOM 726 O O . ILE A 1 88 ? -15.072 2.099 9.073 1.00 57.34 88 ILE A O 1
ATOM 730 N N . TRP A 1 89 ? -15.457 0.360 10.439 1.00 54.50 89 TRP A N 1
ATOM 731 C CA . TRP A 1 89 ? -14.369 -0.455 9.903 1.00 54.50 89 TRP A CA 1
ATOM 732 C C . TRP A 1 89 ? -14.826 -1.315 8.721 1.00 54.50 89 TRP A C 1
ATOM 734 O O . TRP A 1 89 ? -14.064 -1.421 7.764 1.00 54.50 89 TRP A O 1
ATOM 744 N N . GLU A 1 90 ? -16.063 -1.830 8.700 1.00 53.94 90 GLU A N 1
ATOM 745 C CA . GLU A 1 90 ? -16.622 -2.487 7.507 1.00 53.94 90 GLU A CA 1
ATOM 746 C C . GLU A 1 90 ? -16.784 -1.504 6.340 1.00 53.94 90 GLU A C 1
ATOM 748 O O . GLU A 1 90 ? -16.482 -1.872 5.212 1.00 53.94 90 GLU A O 1
ATOM 753 N N . ALA A 1 91 ? -17.154 -0.241 6.588 1.00 56.97 91 ALA A N 1
ATOM 754 C CA . ALA A 1 91 ? -17.183 0.785 5.542 1.00 56.97 91 ALA A CA 1
ATOM 755 C C . ALA A 1 91 ? -15.780 1.194 5.055 1.00 56.97 91 ALA A C 1
ATOM 757 O O . ALA A 1 91 ? -15.627 1.647 3.920 1.00 56.97 91 ALA A O 1
ATOM 758 N N . LYS A 1 92 ? -14.748 1.057 5.903 1.00 56.62 92 LYS A N 1
ATOM 759 C CA . LYS A 1 92 ? -13.351 1.341 5.536 1.00 56.62 92 LYS A CA 1
ATOM 760 C C . LYS A 1 92 ? -12.678 0.185 4.806 1.00 56.62 92 LYS A C 1
ATOM 762 O O . LYS A 1 92 ? -11.818 0.449 3.970 1.00 56.62 92 LYS A O 1
ATOM 767 N N . LEU A 1 93 ? -13.017 -1.072 5.098 1.00 62.59 93 LEU A N 1
ATOM 768 C CA . LEU A 1 93 ? -12.560 -2.208 4.296 1.00 62.59 93 LEU A CA 1
ATOM 769 C C . LEU A 1 93 ? -13.354 -2.250 2.979 1.00 62.59 93 LEU A C 1
ATOM 771 O O . LEU A 1 93 ? -14.579 -2.255 2.984 1.00 62.59 93 LEU A O 1
ATOM 775 N N . GLN A 1 94 ? -12.671 -2.294 1.831 1.00 63.00 94 GLN A N 1
ATOM 776 C CA . GLN A 1 94 ? -13.354 -2.395 0.529 1.00 63.00 94 GLN A CA 1
ATOM 777 C C . GLN A 1 94 ? -14.256 -3.635 0.446 1.00 63.00 94 GLN A C 1
ATOM 779 O O . GLN A 1 94 ? -13.879 -4.670 0.983 1.00 63.00 94 GLN A O 1
ATOM 784 N N . SER A 1 95 ? -15.365 -3.590 -0.308 1.00 60.12 95 SER A N 1
ATOM 785 C CA . SER A 1 95 ? -16.326 -4.708 -0.471 1.00 60.12 95 SER A CA 1
ATOM 786 C C . SER A 1 95 ? -15.684 -6.073 -0.746 1.00 60.12 95 SER A C 1
ATOM 788 O O . SER A 1 95 ? -16.189 -7.113 -0.315 1.00 60.12 95 SER A O 1
ATOM 790 N N . ASP A 1 96 ? -14.538 -6.061 -1.418 1.00 62.53 96 ASP A N 1
ATOM 791 C CA . ASP A 1 96 ? -13.858 -7.247 -1.915 1.00 62.53 96 ASP A CA 1
ATOM 792 C C . ASP A 1 96 ? -12.929 -7.874 -0.857 1.00 62.53 96 ASP A C 1
ATOM 794 O O . ASP A 1 96 ? -12.374 -8.949 -1.085 1.00 62.53 96 ASP A O 1
ATOM 798 N N . TYR A 1 97 ? -12.789 -7.276 0.339 1.00 69.50 97 TYR A N 1
ATOM 799 C CA . TYR A 1 97 ? -11.927 -7.796 1.408 1.00 69.50 97 TYR A CA 1
ATOM 800 C C . TYR A 1 97 ? -12.312 -9.218 1.824 1.00 69.50 97 TYR A C 1
ATOM 802 O O . TYR A 1 97 ? -11.440 -10.037 2.104 1.00 69.50 97 TYR A O 1
ATOM 810 N N . LYS A 1 98 ? -13.613 -9.540 1.831 1.00 70.44 98 LYS A N 1
ATOM 811 C CA . LYS A 1 98 ? -14.117 -10.892 2.130 1.00 70.44 98 LYS A CA 1
ATOM 812 C C . LYS A 1 98 ? -13.613 -11.893 1.091 1.00 70.44 98 LYS A C 1
ATOM 814 O O . LYS A 1 98 ? -13.293 -13.031 1.427 1.00 70.44 98 LYS A O 1
ATOM 819 N N . GLU A 1 99 ? -13.520 -11.469 -0.165 1.00 68.62 99 GLU A N 1
ATOM 820 C CA . GLU A 1 99 ? -13.005 -12.290 -1.252 1.00 68.62 99 GLU A CA 1
ATOM 821 C C . GLU A 1 99 ? -11.480 -12.413 -1.194 1.00 68.62 99 GLU A C 1
ATOM 823 O O . GLU A 1 99 ? -10.965 -13.520 -1.332 1.00 68.62 99 GLU A O 1
ATOM 828 N N . ILE A 1 100 ? -10.767 -11.327 -0.877 1.00 68.56 100 ILE A N 1
ATOM 829 C CA . ILE A 1 100 ? -9.323 -11.348 -0.604 1.00 68.56 100 ILE A CA 1
ATOM 830 C C . ILE A 1 100 ? -9.034 -12.318 0.550 1.00 68.56 100 ILE A C 1
ATOM 832 O O . ILE A 1 100 ? -8.257 -13.250 0.386 1.00 68.56 100 ILE A O 1
ATOM 836 N N . MET A 1 101 ? -9.732 -12.206 1.681 1.00 69.88 101 MET A N 1
ATOM 837 C CA . MET A 1 101 ? -9.579 -13.104 2.835 1.00 69.88 101 MET A CA 1
ATOM 838 C C . MET A 1 101 ? -9.841 -14.576 2.483 1.00 69.88 101 MET A C 1
ATOM 840 O O . MET A 1 101 ? -9.119 -15.461 2.951 1.00 69.88 101 MET A O 1
ATOM 844 N N . ARG A 1 102 ? -10.833 -14.852 1.623 1.00 70.19 102 ARG A N 1
ATOM 845 C CA . ARG A 1 102 ? -11.086 -16.198 1.078 1.00 70.19 102 ARG A CA 1
ATOM 846 C C . ARG A 1 102 ? -9.942 -16.684 0.191 1.00 70.19 102 ARG A C 1
ATOM 848 O O . ARG A 1 102 ? -9.487 -17.810 0.365 1.00 70.19 102 ARG A O 1
ATOM 855 N N . MET A 1 103 ? -9.459 -15.854 -0.733 1.00 62.91 103 MET A N 1
ATOM 856 C CA . MET A 1 103 ? -8.341 -16.190 -1.626 1.00 62.91 103 MET A CA 1
ATOM 857 C C . MET A 1 103 ? -7.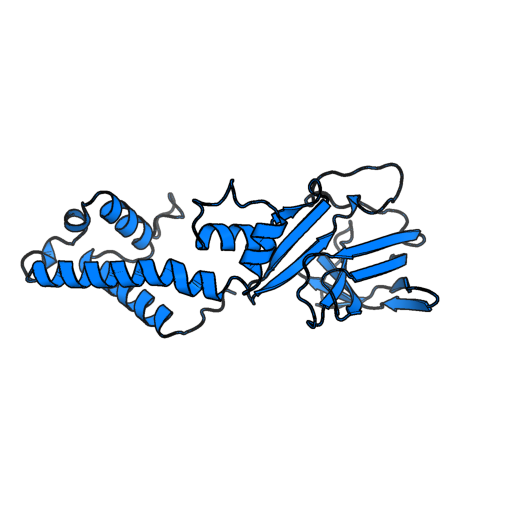057 -16.480 -0.855 1.00 62.91 103 MET A C 1
ATOM 859 O O . MET A 1 103 ? -6.308 -17.388 -1.209 1.00 62.91 103 MET A O 1
ATOM 863 N N . LEU A 1 104 ? -6.832 -15.748 0.232 1.00 65.00 104 LEU A N 1
ATOM 864 C CA . LEU A 1 104 ? -5.693 -15.942 1.116 1.00 65.00 104 LEU A CA 1
ATOM 865 C C . LEU A 1 104 ? -5.798 -17.217 1.969 1.00 65.00 104 LEU A C 1
ATOM 867 O O . LEU A 1 104 ? -4.849 -17.543 2.678 1.00 65.00 104 LEU A O 1
ATOM 871 N N . LYS A 1 105 ? -6.923 -17.949 1.902 1.00 65.19 105 LYS A N 1
ATOM 872 C CA . LYS A 1 105 ? -7.232 -19.120 2.743 1.00 65.19 105 LYS A CA 1
ATOM 873 C C . LYS A 1 105 ? -7.064 -18.836 4.241 1.00 65.19 105 LYS A C 1
ATOM 875 O O . LYS A 1 105 ? -6.844 -19.746 5.031 1.00 65.19 105 LYS A O 1
ATOM 880 N N . LEU A 1 106 ? -7.197 -17.574 4.647 1.00 61.03 106 LEU A N 1
ATOM 881 C CA . LEU A 1 106 ? -7.019 -17.122 6.033 1.00 61.03 106 LEU A CA 1
ATOM 882 C C . LEU A 1 106 ? -8.231 -17.469 6.917 1.00 61.03 106 LEU A C 1
ATOM 884 O O . LEU A 1 106 ? -8.315 -17.056 8.069 1.00 61.03 106 LEU A O 1
ATOM 888 N N . THR A 1 107 ? -9.193 -18.216 6.383 1.00 51.41 107 THR A N 1
ATOM 889 C CA . THR A 1 107 ? -10.519 -18.412 6.969 1.00 51.41 107 THR A CA 1
ATOM 890 C C . THR A 1 107 ? -10.476 -19.138 8.320 1.00 51.41 107 THR A C 1
ATOM 892 O O . THR A 1 107 ? -11.280 -18.804 9.183 1.00 51.41 107 THR A O 1
ATOM 895 N N . ASP A 1 108 ? -9.493 -20.021 8.549 1.00 52.03 108 ASP A N 1
ATOM 896 C CA . ASP A 1 108 ? -9.349 -20.770 9.812 1.00 52.03 108 ASP A CA 1
ATOM 897 C C . ASP A 1 108 ? -8.499 -20.061 10.884 1.00 52.03 108 ASP A C 1
ATOM 899 O O . ASP A 1 108 ? -8.600 -20.384 12.064 1.00 52.03 108 ASP A O 1
ATOM 903 N N . VAL A 1 109 ? -7.662 -19.085 10.511 1.00 52.19 109 VAL A N 1
ATOM 904 C CA . VAL A 1 109 ? -6.742 -18.410 11.456 1.00 52.19 109 VAL A CA 1
ATOM 905 C C . VAL A 1 109 ? -7.352 -17.123 12.029 1.00 52.19 109 VAL A C 1
ATOM 907 O O . VAL A 1 109 ? -6.999 -16.708 13.131 1.00 52.19 109 VAL A O 1
ATOM 910 N N . TYR A 1 110 ? -8.297 -16.505 11.311 1.00 53.22 110 TYR A N 1
ATOM 911 C CA . TYR A 1 110 ? -8.791 -15.152 11.611 1.00 53.22 110 TYR A CA 1
ATOM 912 C C . TYR A 1 110 ? -10.301 -15.072 11.862 1.00 53.22 110 TYR A C 1
ATOM 914 O O . TYR A 1 110 ? -10.853 -13.975 11.940 1.00 53.22 110 TYR A O 1
ATOM 922 N N . SER A 1 111 ? -10.985 -16.207 12.038 1.00 53.06 111 SER A N 1
ATOM 923 C CA . SER A 1 111 ? -12.423 -16.249 12.350 1.00 53.06 111 SER A CA 1
ATOM 924 C C . SER A 1 111 ? -12.795 -15.498 13.639 1.00 53.06 111 SER A C 1
ATOM 926 O O . SER A 1 111 ? -13.941 -15.087 13.795 1.00 53.06 111 SER A O 1
ATOM 928 N N . ASN A 1 112 ? -11.825 -15.289 14.539 1.00 52.16 112 ASN A N 1
ATOM 929 C CA . ASN A 1 112 ? -12.008 -14.638 15.841 1.00 52.16 112 ASN A CA 1
ATOM 930 C C . ASN A 1 112 ? -11.422 -13.210 15.909 1.00 52.16 112 ASN A C 1
ATOM 932 O O . ASN A 1 112 ? -11.404 -12.607 16.981 1.00 52.16 112 ASN A O 1
ATOM 936 N N . THR A 1 113 ? -10.896 -12.674 14.803 1.00 60.12 113 THR A N 1
ATOM 937 C CA . THR A 1 113 ? -10.238 -11.358 14.763 1.00 60.12 113 THR A CA 1
ATOM 938 C C . THR A 1 113 ? -11.266 -10.247 14.543 1.00 60.12 113 THR A C 1
ATOM 940 O O . THR A 1 113 ? -12.125 -10.359 13.669 1.00 60.12 113 THR A O 1
ATOM 943 N N . SER A 1 114 ? -11.196 -9.158 15.320 1.00 64.38 114 SER A N 1
ATOM 944 C CA . SER A 1 114 ? -12.131 -8.038 15.150 1.00 64.38 114 SER A CA 1
ATOM 945 C C . SER A 1 114 ? -11.911 -7.326 13.806 1.00 64.38 114 SER A C 1
ATOM 947 O O . SER A 1 114 ? -10.796 -7.302 13.284 1.00 64.38 114 SER A O 1
ATOM 949 N N . GLN A 1 115 ? -12.948 -6.698 13.239 1.00 67.56 115 GLN A N 1
ATOM 950 C CA . GLN A 1 115 ? -12.811 -5.927 11.990 1.00 67.56 115 GLN A CA 1
ATOM 951 C C . GLN A 1 115 ? -11.790 -4.787 12.108 1.00 67.56 115 GLN A C 1
ATOM 953 O O . GLN A 1 115 ? -11.079 -4.487 11.152 1.00 67.56 115 GLN A O 1
ATOM 958 N N . LYS A 1 116 ? -11.661 -4.197 13.299 1.00 66.50 116 LYS A N 1
ATOM 959 C CA . LYS A 1 116 ? -10.630 -3.208 13.616 1.00 66.50 116 LYS A CA 1
ATOM 960 C C . LYS A 1 116 ? -9.218 -3.790 13.514 1.00 66.50 116 LYS A C 1
ATOM 962 O O . LYS A 1 116 ? -8.328 -3.154 12.950 1.00 66.50 116 LYS A O 1
ATOM 967 N N . ASP A 1 117 ? -9.010 -4.990 14.046 1.00 71.44 117 ASP A N 1
ATOM 968 C CA . ASP A 1 117 ? -7.717 -5.672 13.970 1.00 71.44 117 ASP A CA 1
ATOM 969 C C . ASP A 1 117 ? -7.397 -6.068 12.524 1.00 71.44 117 ASP A C 1
ATOM 971 O O . ASP A 1 117 ? -6.261 -5.902 12.083 1.00 71.44 117 ASP A O 1
ATOM 975 N N . LEU A 1 118 ? -8.409 -6.499 11.759 1.00 71.81 118 LEU A N 1
ATOM 976 C CA . LEU A 1 118 ? -8.280 -6.741 10.322 1.00 71.81 118 LEU A CA 1
ATOM 977 C C . LEU A 1 118 ? -7.894 -5.465 9.574 1.00 71.81 118 LEU A C 1
ATOM 979 O O . LEU A 1 118 ? -6.924 -5.485 8.821 1.00 71.81 118 LEU A O 1
ATOM 983 N N . TYR A 1 119 ? -8.582 -4.346 9.810 1.00 72.00 119 TYR A N 1
ATOM 984 C CA . TYR A 1 119 ? -8.223 -3.060 9.210 1.00 72.00 119 TYR A CA 1
ATOM 985 C C . TYR A 1 119 ? -6.771 -2.695 9.522 1.00 72.00 119 TYR A C 1
ATOM 987 O O . TYR A 1 119 ? -6.010 -2.359 8.622 1.00 72.00 119 TYR A O 1
ATOM 995 N N . HIS A 1 120 ? -6.362 -2.809 10.785 1.00 70.12 120 HIS A N 1
ATOM 996 C CA . HIS A 1 120 ? -4.999 -2.498 11.200 1.00 70.12 120 HIS A CA 1
ATOM 997 C C . HIS A 1 120 ? -3.958 -3.437 10.559 1.00 70.12 120 HIS A C 1
ATOM 999 O O . HIS A 1 120 ? -2.848 -3.010 10.229 1.00 70.12 120 HIS A O 1
ATOM 1005 N N . MET A 1 121 ? -4.306 -4.707 10.333 1.00 72.94 121 MET A N 1
ATOM 1006 C CA . MET A 1 121 ? -3.480 -5.631 9.556 1.00 72.94 121 MET A CA 1
ATOM 1007 C C . MET A 1 121 ? -3.363 -5.198 8.092 1.00 72.94 121 MET A C 1
ATOM 1009 O O . MET A 1 121 ? -2.249 -5.091 7.586 1.00 72.94 121 MET A O 1
ATOM 1013 N N . PHE A 1 122 ? -4.479 -4.901 7.421 1.00 73.06 122 PHE A N 1
ATOM 1014 C CA . PHE A 1 122 ? -4.473 -4.425 6.035 1.00 73.06 122 PHE A CA 1
ATOM 1015 C C . PHE A 1 122 ? -3.750 -3.081 5.896 1.00 73.06 122 PHE A C 1
ATOM 1017 O O . PHE A 1 122 ? -3.002 -2.893 4.941 1.00 73.06 122 PHE A O 1
ATOM 1024 N N . SER A 1 123 ? -3.876 -2.170 6.861 1.00 68.06 123 SER A N 1
ATOM 1025 C CA . SER A 1 123 ? -3.167 -0.888 6.832 1.00 68.06 123 SER A CA 1
ATOM 1026 C C . SER A 1 123 ? -1.658 -1.051 7.003 1.00 68.06 123 SER A C 1
ATOM 1028 O O . SER A 1 123 ? -0.883 -0.302 6.414 1.00 68.06 123 SER A O 1
ATOM 1030 N N . LYS A 1 124 ? -1.219 -2.035 7.801 1.00 69.81 124 LYS A N 1
ATOM 1031 C CA . LYS A 1 124 ? 0.206 -2.376 7.942 1.00 69.81 124 LYS A CA 1
ATOM 1032 C C . LYS A 1 124 ? 0.751 -3.162 6.750 1.00 69.81 124 LYS A C 1
ATOM 1034 O O . LYS A 1 124 ? 1.944 -3.083 6.469 1.00 69.81 124 LYS A O 1
ATOM 1039 N N . GLY A 1 125 ? -0.120 -3.881 6.056 1.00 71.88 125 GLY A N 1
ATOM 1040 C CA . GLY A 1 125 ? 0.215 -4.741 4.937 1.00 71.88 125 GLY A CA 1
ATOM 1041 C C . GLY A 1 125 ? 0.327 -6.209 5.341 1.00 71.88 125 GLY A C 1
ATOM 1042 O O . GLY A 1 125 ? 0.923 -6.560 6.360 1.00 71.88 125 GLY A O 1
ATOM 1043 N N . ILE A 1 126 ? -0.252 -7.075 4.515 1.00 75.00 126 ILE A N 1
ATOM 1044 C CA . ILE A 1 126 ? -0.251 -8.528 4.676 1.00 75.00 126 ILE A CA 1
ATOM 1045 C C . ILE A 1 126 ? 0.753 -9.122 3.689 1.00 75.00 126 ILE A C 1
ATOM 1047 O O . ILE A 1 126 ? 0.703 -8.837 2.493 1.00 75.00 126 ILE A O 1
ATOM 1051 N N . LEU A 1 127 ? 1.658 -9.961 4.194 1.00 73.25 127 LEU A N 1
ATOM 1052 C CA . LEU A 1 127 ? 2.695 -10.622 3.403 1.00 73.25 127 LEU A CA 1
ATOM 1053 C C . LEU A 1 127 ? 2.180 -11.918 2.769 1.00 73.25 127 LEU A C 1
ATOM 1055 O O . LEU A 1 127 ? 1.621 -12.775 3.446 1.00 73.25 127 LEU A O 1
ATOM 1059 N N . LEU A 1 128 ? 2.418 -12.065 1.468 1.00 73.50 128 LEU A N 1
ATOM 1060 C CA . LEU A 1 128 ? 1.900 -13.102 0.579 1.00 73.50 128 LEU A CA 1
ATOM 1061 C C . LEU A 1 128 ? 3.037 -13.726 -0.249 1.00 73.50 128 LEU A C 1
ATOM 1063 O O . LEU A 1 128 ? 4.086 -13.106 -0.442 1.00 73.50 128 LEU A O 1
ATOM 1067 N N . GLN A 1 129 ? 2.807 -14.930 -0.793 1.00 68.69 129 GLN A N 1
ATOM 1068 C CA . GLN A 1 129 ? 3.749 -15.653 -1.671 1.00 68.69 129 GLN A CA 1
ATOM 1069 C C . GLN A 1 129 ? 5.168 -15.770 -1.067 1.00 68.69 129 GLN A C 1
ATOM 1071 O O . GLN A 1 129 ? 6.130 -15.287 -1.664 1.00 68.69 129 GLN A O 1
ATOM 1076 N N . ASP A 1 130 ? 5.294 -16.365 0.125 1.00 69.88 130 ASP A N 1
ATOM 1077 C CA . ASP A 1 130 ? 6.560 -16.475 0.879 1.00 69.88 130 ASP A CA 1
ATOM 1078 C C . ASP A 1 130 ? 7.226 -15.113 1.161 1.00 69.88 130 ASP A C 1
ATOM 1080 O O . ASP A 1 130 ? 8.423 -14.926 0.942 1.00 69.88 130 ASP A O 1
ATOM 1084 N N . GLU A 1 131 ? 6.431 -14.134 1.609 1.00 65.00 131 GLU A N 1
ATOM 1085 C CA . GLU A 1 131 ? 6.881 -12.764 1.914 1.00 65.00 131 GLU A CA 1
ATOM 1086 C C . GLU A 1 131 ? 7.442 -11.987 0.706 1.00 65.00 131 GLU A C 1
ATOM 1088 O O . GLU A 1 131 ? 8.256 -11.071 0.862 1.00 65.00 131 GLU A O 1
ATOM 1093 N N . LYS A 1 132 ? 7.012 -12.326 -0.516 1.00 71.31 132 LYS A N 1
ATOM 1094 C CA . LYS A 1 132 ? 7.441 -11.645 -1.752 1.00 71.31 132 LYS A CA 1
ATOM 1095 C C . LYS A 1 132 ? 6.449 -10.615 -2.265 1.00 71.31 132 LYS A C 1
ATOM 1097 O O . LYS A 1 132 ? 6.826 -9.784 -3.086 1.00 71.31 132 LYS A O 1
ATOM 1102 N N . VAL A 1 133 ? 5.199 -10.659 -1.824 1.00 73.00 133 VAL A N 1
ATOM 1103 C CA . VAL A 1 133 ? 4.162 -9.684 -2.186 1.00 73.00 133 VAL A CA 1
ATOM 1104 C C . VAL A 1 133 ? 3.544 -9.154 -0.899 1.00 73.00 133 VAL A C 1
ATOM 1106 O O . VAL A 1 133 ? 3.292 -9.927 0.015 1.00 73.00 133 VAL A O 1
ATOM 1109 N N . CYS A 1 134 ? 3.338 -7.849 -0.798 1.00 76.38 134 CYS A N 1
ATOM 1110 C CA . CYS A 1 134 ? 2.672 -7.216 0.330 1.00 76.38 134 CYS A CA 1
ATOM 1111 C C . CYS A 1 134 ? 1.409 -6.534 -0.184 1.00 76.38 134 CYS A C 1
ATOM 1113 O O . CYS A 1 134 ? 1.492 -5.706 -1.089 1.00 76.38 134 CYS A O 1
ATOM 1115 N N . LEU A 1 135 ? 0.259 -6.890 0.378 1.00 78.19 135 LEU A N 1
ATOM 1116 C CA . LEU A 1 135 ? -1.008 -6.237 0.081 1.00 78.19 135 LEU A CA 1
ATOM 1117 C C . LEU A 1 135 ? -1.359 -5.308 1.237 1.00 78.19 135 LEU A C 1
ATOM 1119 O O . LEU A 1 135 ? -1.512 -5.778 2.364 1.00 78.19 135 LEU A O 1
ATOM 1123 N N . SER A 1 136 ? -1.505 -4.015 0.972 1.00 77.75 136 SER A N 1
ATOM 1124 C CA . SER A 1 136 ? -1.917 -3.041 1.977 1.00 77.75 136 SER A CA 1
ATOM 1125 C C . SER A 1 136 ? -3.073 -2.175 1.504 1.00 77.75 136 SER A C 1
ATOM 1127 O O . SER A 1 136 ? -3.313 -2.020 0.307 1.00 77.75 136 SER A O 1
ATOM 1129 N N . GLN A 1 137 ? -3.797 -1.611 2.464 1.00 75.62 137 GLN A N 1
ATOM 1130 C CA . GLN A 1 137 ? -4.870 -0.664 2.213 1.00 75.62 137 GLN A CA 1
ATOM 1131 C C . GLN A 1 137 ? -4.490 0.705 2.779 1.00 75.62 137 GLN A C 1
ATOM 1133 O O . GLN A 1 137 ? -4.162 0.834 3.959 1.00 75.62 137 GLN A O 1
ATOM 1138 N N . GLY A 1 138 ? -4.509 1.724 1.925 1.00 66.00 138 GLY A N 1
ATOM 1139 C CA . GLY A 1 138 ? -4.265 3.104 2.316 1.00 66.00 138 GLY A CA 1
ATOM 1140 C C . GLY A 1 138 ? -5.465 3.737 3.021 1.00 66.00 138 GLY A C 1
ATOM 1141 O O . GLY A 1 138 ? -6.565 3.182 3.067 1.00 66.00 138 GLY A O 1
ATOM 1142 N N . SER A 1 139 ? -5.261 4.927 3.586 1.00 63.78 139 SER A N 1
ATOM 1143 C CA . SER A 1 139 ? -6.269 5.613 4.405 1.00 63.78 139 SER A CA 1
ATOM 1144 C C . SER A 1 139 ? -7.530 6.002 3.637 1.00 63.78 139 SER A C 1
ATOM 1146 O O . SER A 1 139 ? -8.578 6.170 4.255 1.00 63.78 139 SER A O 1
ATOM 1148 N N . ASN A 1 140 ? -7.443 6.146 2.310 1.00 62.75 140 ASN A N 1
ATOM 1149 C CA . ASN A 1 140 ? -8.603 6.460 1.467 1.00 62.75 140 ASN A CA 1
ATOM 1150 C C . ASN A 1 140 ? -9.234 5.196 0.868 1.00 62.75 140 ASN A C 1
ATOM 1152 O O . ASN A 1 140 ? -10.042 5.271 -0.053 1.00 62.75 140 ASN A O 1
ATOM 1156 N N . GLY A 1 141 ? -8.834 4.028 1.369 1.00 65.06 141 GLY A N 1
ATOM 1157 C CA . GLY A 1 141 ? -9.300 2.741 0.899 1.00 65.06 141 GLY A CA 1
ATOM 1158 C C . GLY A 1 141 ? -8.606 2.251 -0.368 1.00 65.06 141 GLY A C 1
ATOM 1159 O O . GLY A 1 141 ? -9.003 1.202 -0.862 1.00 65.06 141 GLY A O 1
ATOM 1160 N N . GLU A 1 142 ? -7.589 2.949 -0.891 1.00 70.19 142 GLU A N 1
ATOM 1161 C CA . GLU A 1 142 ? -6.806 2.454 -2.029 1.00 70.19 142 GLU A CA 1
ATOM 1162 C C . GLU A 1 142 ? -6.078 1.144 -1.686 1.00 70.19 142 GLU A C 1
ATOM 1164 O O . GLU A 1 142 ? -5.465 1.028 -0.626 1.00 70.19 142 GLU A O 1
ATOM 1169 N N . ILE A 1 143 ? -6.142 0.150 -2.577 1.00 73.00 143 ILE A N 1
ATOM 1170 C CA . ILE A 1 143 ? -5.383 -1.097 -2.429 1.00 73.00 143 ILE A CA 1
ATOM 1171 C C . ILE A 1 143 ? -4.038 -0.926 -3.117 1.00 73.00 143 ILE A C 1
ATOM 1173 O O . ILE A 1 143 ? -3.970 -0.616 -4.307 1.00 73.00 143 ILE A O 1
ATOM 1177 N N . ASN A 1 144 ? -2.980 -1.202 -2.368 1.00 73.75 144 ASN A N 1
ATOM 1178 C CA . ASN A 1 144 ? -1.620 -1.232 -2.858 1.00 73.75 144 ASN A CA 1
ATOM 1179 C C . ASN A 1 144 ? -1.115 -2.672 -2.834 1.00 73.75 144 ASN A C 1
ATOM 1181 O O . ASN A 1 144 ? -1.124 -3.336 -1.797 1.00 73.75 144 ASN A O 1
ATOM 1185 N N . GLU A 1 145 ? -0.639 -3.142 -3.981 1.00 79.31 145 GLU A N 1
ATOM 1186 C CA . GLU A 1 145 ? 0.139 -4.370 -4.065 1.00 79.31 145 GLU A CA 1
ATOM 1187 C C . GLU A 1 145 ? 1.602 -4.003 -4.301 1.00 79.31 145 GLU A C 1
ATOM 1189 O O . GLU A 1 145 ? 1.972 -3.482 -5.354 1.00 79.31 145 GLU A O 1
ATOM 1194 N N . THR A 1 146 ? 2.443 -4.289 -3.314 1.00 76.38 146 THR A N 1
ATOM 1195 C CA . THR A 1 146 ? 3.882 -4.053 -3.390 1.00 76.38 146 THR A CA 1
ATOM 1196 C C . THR A 1 146 ? 4.590 -5.374 -3.628 1.00 76.38 146 THR A C 1
ATOM 1198 O O . THR A 1 146 ? 4.525 -6.295 -2.812 1.00 76.38 146 THR A O 1
ATOM 1201 N N . VAL A 1 147 ? 5.318 -5.468 -4.734 1.00 76.50 147 VAL A N 1
ATOM 1202 C CA . VAL A 1 147 ? 6.141 -6.637 -5.048 1.00 76.50 147 VAL A CA 1
ATOM 1203 C C . VAL A 1 147 ? 7.553 -6.411 -4.525 1.00 76.50 147 VAL A C 1
ATOM 1205 O O . VAL A 1 147 ? 8.185 -5.397 -4.815 1.00 76.50 147 VAL A O 1
ATOM 1208 N N . SER A 1 148 ? 8.053 -7.363 -3.744 1.00 72.44 148 SER A N 1
ATOM 1209 C CA . SER A 1 148 ? 9.395 -7.310 -3.182 1.00 72.44 148 SER A CA 1
ATOM 1210 C C . SER A 1 148 ? 10.446 -7.335 -4.282 1.00 72.44 148 SER A C 1
ATOM 1212 O O . SER A 1 148 ? 10.350 -8.114 -5.234 1.00 72.44 148 SER A O 1
ATOM 1214 N N . ALA A 1 149 ? 11.512 -6.554 -4.091 1.00 67.00 149 ALA A N 1
ATOM 1215 C CA . ALA A 1 149 ? 12.655 -6.533 -4.998 1.00 67.00 149 ALA A CA 1
ATOM 1216 C C . ALA A 1 149 ? 13.298 -7.924 -5.184 1.00 67.00 149 ALA A C 1
ATOM 1218 O O . ALA A 1 149 ? 13.932 -8.191 -6.195 1.00 67.00 149 ALA A O 1
ATOM 1219 N N . THR A 1 150 ? 13.083 -8.830 -4.229 1.00 64.12 150 THR A N 1
ATOM 1220 C CA . THR A 1 150 ? 13.574 -10.216 -4.199 1.00 64.12 150 THR A CA 1
ATOM 1221 C C . THR A 1 150 ? 12.953 -11.105 -5.274 1.00 64.12 150 THR A C 1
ATOM 1223 O O . THR A 1 150 ? 13.497 -12.162 -5.593 1.00 64.12 150 THR A O 1
ATOM 1226 N N . LYS A 1 151 ? 11.806 -10.694 -5.832 1.00 68.44 151 LYS A N 1
ATOM 1227 C CA . LYS A 1 151 ? 11.161 -11.363 -6.966 1.00 68.44 151 LYS A CA 1
ATOM 1228 C C . LYS A 1 151 ? 11.882 -11.066 -8.285 1.00 68.44 151 LYS A C 1
ATOM 1230 O O . LYS A 1 151 ? 11.643 -11.769 -9.264 1.00 68.44 151 LYS A O 1
ATOM 1235 N N . PHE A 1 152 ? 12.760 -10.064 -8.306 1.00 66.69 152 PHE A N 1
ATOM 1236 C CA . PHE A 1 152 ? 13.534 -9.672 -9.477 1.00 66.69 152 PHE A CA 1
ATOM 1237 C C . PHE A 1 152 ? 14.984 -10.124 -9.306 1.00 66.69 152 PHE A C 1
ATOM 1239 O O . PHE A 1 152 ? 15.607 -9.922 -8.265 1.00 66.69 152 PHE A O 1
ATOM 1246 N N . SER A 1 153 ? 15.533 -10.765 -10.332 1.00 54.12 153 SER A N 1
ATOM 1247 C CA . SER A 1 153 ? 16.933 -11.175 -10.348 1.00 54.12 153 SER A CA 1
ATOM 1248 C C . SER A 1 153 ? 17.821 -9.973 -10.673 1.00 54.12 153 SER A C 1
ATOM 1250 O O . SER A 1 153 ? 17.766 -9.457 -11.787 1.00 54.12 153 SER A O 1
ATOM 1252 N N . TYR A 1 154 ? 18.660 -9.553 -9.726 1.00 47.88 154 TYR A N 1
ATOM 1253 C CA . TYR A 1 154 ? 19.761 -8.616 -9.963 1.00 47.88 154 TYR A CA 1
ATOM 1254 C C . TYR A 1 154 ? 20.997 -9.092 -9.192 1.00 47.88 154 TYR A C 1
ATOM 1256 O O . TYR A 1 154 ? 21.098 -8.914 -7.978 1.00 47.88 154 TYR A O 1
ATOM 1264 N N . GLY A 1 155 ? 21.921 -9.754 -9.896 1.00 48.28 155 GLY A N 1
ATOM 1265 C CA . GLY A 1 155 ? 23.067 -10.432 -9.280 1.00 48.28 155 GLY A CA 1
ATOM 1266 C C . GLY A 1 155 ? 22.677 -11.618 -8.378 1.00 48.28 155 GLY A C 1
ATOM 1267 O O . GLY A 1 155 ? 21.509 -11.841 -8.072 1.00 48.28 155 GLY A O 1
ATOM 1268 N N . ASN A 1 156 ? 23.670 -12.403 -7.947 1.00 35.81 156 ASN A N 1
ATOM 1269 C CA . ASN A 1 156 ? 23.516 -13.642 -7.155 1.00 35.81 156 ASN A CA 1
ATOM 1270 C C . ASN A 1 156 ? 23.069 -13.421 -5.688 1.00 35.81 156 ASN A C 1
ATOM 1272 O O . ASN A 1 156 ? 23.428 -14.186 -4.793 1.00 35.81 156 ASN A O 1
ATOM 1276 N N . HIS A 1 157 ? 22.306 -12.370 -5.398 1.00 36.88 157 HIS A N 1
ATOM 1277 C CA . HIS A 1 157 ? 21.922 -12.022 -4.034 1.00 36.88 157 HIS A CA 1
ATOM 1278 C C . HIS A 1 157 ? 20.416 -12.198 -3.830 1.00 36.88 157 HIS A C 1
ATOM 1280 O O . HIS A 1 157 ? 19.615 -11.353 -4.217 1.00 36.88 157 HIS A O 1
ATOM 1286 N N . SER A 1 158 ? 20.026 -13.295 -3.175 1.00 34.31 158 SER A N 1
ATOM 1287 C CA . SER A 1 158 ? 18.675 -13.460 -2.640 1.00 34.31 158 SER A CA 1
ATOM 1288 C C . SER A 1 158 ? 18.509 -12.593 -1.393 1.00 34.31 158 SER A C 1
ATOM 1290 O O . SER A 1 158 ? 19.332 -12.627 -0.476 1.00 34.31 158 SER A O 1
ATOM 1292 N N . CYS A 1 159 ? 17.433 -11.817 -1.335 1.00 34.19 159 CYS A N 1
ATOM 1293 C CA . CYS A 1 159 ? 17.077 -11.047 -0.152 1.00 34.19 159 CYS A CA 1
ATOM 1294 C C . CYS A 1 159 ? 15.734 -11.563 0.395 1.00 34.19 159 CYS A C 1
ATOM 1296 O O . CYS A 1 159 ? 14.909 -12.097 -0.343 1.00 34.19 159 CYS A O 1
ATOM 1298 N N . HIS A 1 160 ? 15.549 -11.477 1.706 1.00 36.44 160 HIS A N 1
ATOM 1299 C CA . HIS A 1 160 ? 14.340 -11.894 2.406 1.00 36.44 160 HIS A CA 1
ATOM 1300 C C . HIS A 1 160 ? 13.948 -10.719 3.304 1.00 36.44 160 HIS A C 1
ATOM 1302 O O . HIS A 1 160 ? 14.805 -10.211 4.035 1.00 36.44 160 HIS A O 1
ATOM 1308 N N . LYS A 1 161 ? 12.673 -10.315 3.237 1.00 38.00 161 LYS A N 1
ATOM 1309 C CA . LYS A 1 161 ? 12.000 -9.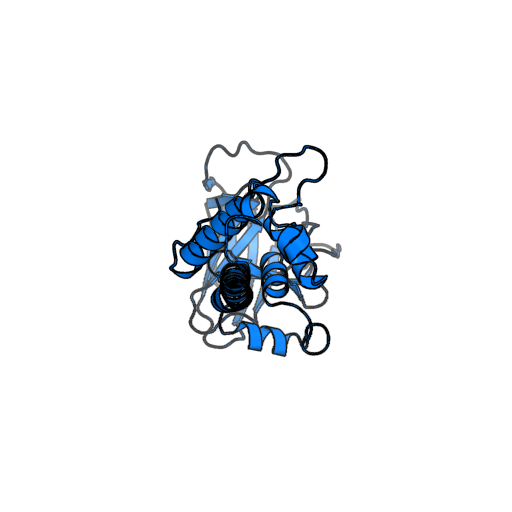197 3.934 1.00 38.00 161 LYS A CA 1
ATOM 1310 C C . LYS A 1 161 ? 11.987 -7.842 3.214 1.00 38.00 161 LYS A C 1
ATOM 1312 O O . LYS A 1 161 ? 13.022 -7.275 2.883 1.00 38.00 161 LYS A O 1
ATOM 1317 N N . PHE A 1 162 ? 10.783 -7.268 3.113 1.00 47.59 162 PHE A N 1
ATOM 1318 C CA . PHE A 1 162 ? 10.480 -5.919 2.601 1.00 47.59 162 PHE A CA 1
ATOM 1319 C C . PHE A 1 162 ? 11.196 -4.771 3.338 1.00 47.59 162 PHE A C 1
ATOM 1321 O O . PHE A 1 162 ? 11.264 -3.658 2.829 1.00 47.59 162 PHE A O 1
ATOM 1328 N N . GLN A 1 163 ? 11.769 -5.036 4.516 1.00 47.25 163 GLN A N 1
ATOM 1329 C CA . GLN A 1 163 ? 12.590 -4.080 5.266 1.00 47.25 163 GLN A CA 1
ATOM 1330 C C . GLN A 1 163 ? 14.016 -3.934 4.694 1.00 47.25 163 GLN A C 1
ATOM 1332 O O . GLN A 1 163 ? 14.731 -2.994 5.039 1.00 47.25 163 GLN A O 1
ATOM 1337 N N . ARG A 1 164 ? 14.447 -4.856 3.819 1.00 56.44 164 ARG A N 1
ATOM 1338 C CA . ARG A 1 164 ? 15.748 -4.822 3.141 1.00 56.44 164 ARG A CA 1
ATOM 1339 C C . ARG A 1 164 ? 15.559 -4.482 1.667 1.00 56.44 164 ARG A C 1
ATOM 1341 O O . ARG A 1 164 ? 15.066 -5.286 0.882 1.00 56.44 164 ARG A O 1
ATOM 1348 N N . VAL A 1 165 ? 16.015 -3.295 1.291 1.00 63.88 165 VAL A N 1
ATOM 1349 C CA . VAL A 1 165 ? 16.112 -2.862 -0.106 1.00 63.88 165 VAL A CA 1
ATOM 1350 C C . VAL A 1 165 ? 17.351 -3.440 -0.779 1.00 63.88 165 VAL A C 1
ATOM 1352 O O . VAL A 1 165 ? 18.409 -3.561 -0.159 1.00 63.88 165 VAL A O 1
ATOM 1355 N N . VAL A 1 166 ? 17.228 -3.772 -2.064 1.00 72.25 166 VAL A N 1
ATOM 1356 C CA . VAL A 1 166 ? 18.380 -4.136 -2.894 1.00 72.25 166 VAL A CA 1
ATOM 1357 C C . VAL A 1 166 ? 19.168 -2.865 -3.195 1.00 72.25 166 VAL A C 1
ATOM 1359 O O . VAL A 1 166 ? 18.638 -1.917 -3.771 1.00 72.25 166 VAL A O 1
ATOM 1362 N N . LYS A 1 167 ? 20.440 -2.839 -2.791 1.00 76.50 167 LYS A N 1
ATOM 1363 C CA . LYS A 1 167 ? 21.363 -1.754 -3.129 1.00 76.50 167 LYS A CA 1
ATOM 1364 C C . LYS A 1 167 ? 21.938 -2.003 -4.520 1.00 76.50 167 LYS A C 1
ATOM 1366 O O . LYS A 1 167 ? 22.503 -3.065 -4.768 1.00 76.50 167 LYS A O 1
ATOM 1371 N N . MET A 1 168 ? 21.824 -1.016 -5.400 1.00 76.00 168 MET A N 1
ATOM 1372 C CA . MET A 1 168 ? 22.357 -1.073 -6.761 1.00 76.00 168 MET A CA 1
ATOM 1373 C C . MET A 1 168 ? 23.476 -0.053 -6.916 1.00 76.00 168 MET A C 1
ATOM 1375 O O . MET A 1 168 ? 23.316 1.104 -6.536 1.00 76.00 168 MET A O 1
ATOM 1379 N N . MET A 1 169 ? 24.615 -0.512 -7.436 1.00 74.44 169 MET A N 1
ATOM 1380 C CA . MET A 1 169 ? 25.811 0.315 -7.629 1.00 74.44 169 MET A CA 1
ATOM 1381 C C . MET A 1 169 ? 25.964 0.790 -9.080 1.00 74.44 169 MET A C 1
ATOM 1383 O O . MET A 1 169 ? 26.443 1.895 -9.298 1.00 74.44 169 MET A O 1
ATOM 1387 N N . ASP A 1 170 ? 25.539 -0.020 -10.058 1.00 80.00 170 ASP A N 1
ATOM 1388 C CA . ASP A 1 170 ? 25.633 0.281 -11.494 1.00 80.00 170 ASP A CA 1
ATOM 1389 C C . ASP A 1 170 ? 24.271 0.743 -12.030 1.00 80.00 170 ASP A C 1
ATOM 1391 O O . ASP A 1 170 ? 23.533 0.005 -12.682 1.00 80.00 170 ASP A O 1
ATOM 1395 N N . THR A 1 171 ? 23.889 1.971 -11.680 1.00 81.75 171 THR A N 1
ATOM 1396 C CA . THR A 1 171 ? 22.621 2.548 -12.141 1.00 81.75 171 THR A CA 1
ATOM 1397 C C . THR A 1 171 ? 22.577 2.860 -13.646 1.00 81.75 171 THR A C 1
ATOM 1399 O O . THR A 1 171 ? 21.483 2.805 -14.205 1.00 81.75 171 THR A O 1
ATOM 1402 N N . PRO A 1 172 ? 23.692 3.117 -14.363 1.00 85.50 172 PRO A N 1
ATOM 1403 C CA . PRO A 1 172 ? 23.676 3.240 -15.824 1.00 85.50 172 PRO A CA 1
ATOM 1404 C C . PRO A 1 172 ? 23.326 1.953 -16.587 1.00 85.50 172 PRO A C 1
ATOM 1406 O O . PRO A 1 172 ? 22.981 2.033 -17.764 1.00 85.50 172 PRO A O 1
ATOM 1409 N N . ASN A 1 173 ? 23.416 0.779 -15.956 1.00 84.81 173 ASN A N 1
ATOM 1410 C CA . ASN A 1 173 ? 23.210 -0.516 -16.608 1.00 84.81 173 ASN A CA 1
ATOM 1411 C C . ASN A 1 173 ? 22.462 -1.491 -15.678 1.00 84.81 173 ASN A C 1
ATOM 1413 O O . ASN A 1 173 ? 22.960 -2.551 -15.302 1.00 84.81 173 ASN A O 1
ATOM 1417 N N . LEU A 1 174 ? 21.228 -1.124 -15.327 1.00 85.06 174 LEU A N 1
ATOM 1418 C CA . LEU A 1 174 ? 20.368 -1.896 -14.429 1.00 85.06 174 LEU A CA 1
ATOM 1419 C C . LEU A 1 174 ? 19.999 -3.266 -15.017 1.00 85.06 174 LEU A C 1
ATOM 1421 O O . LEU A 1 174 ? 20.161 -4.286 -14.353 1.00 85.06 174 LEU A O 1
ATOM 1425 N N . LYS A 1 175 ? 19.484 -3.295 -16.255 1.00 84.88 175 LYS A N 1
ATOM 1426 C CA . LYS A 1 175 ? 18.983 -4.503 -16.948 1.00 84.88 175 LYS A CA 1
ATOM 1427 C C . LYS A 1 175 ? 18.072 -5.385 -16.078 1.00 84.88 175 LYS A C 1
ATOM 1429 O O . LYS A 1 175 ? 18.195 -6.609 -16.062 1.00 84.88 175 LYS A O 1
ATOM 1434 N N . ILE A 1 176 ? 17.146 -4.766 -15.348 1.00 84.00 176 ILE A N 1
ATOM 1435 C CA . ILE A 1 176 ? 16.246 -5.483 -14.435 1.00 84.00 176 ILE A CA 1
ATOM 1436 C C . ILE A 1 176 ? 14.943 -5.787 -15.152 1.00 84.00 176 ILE A C 1
ATOM 1438 O O . ILE A 1 176 ? 14.183 -4.872 -15.469 1.00 84.00 176 ILE A O 1
ATOM 1442 N N . GLN A 1 177 ? 14.662 -7.069 -15.365 1.00 84.88 177 GLN A N 1
ATOM 1443 C CA . GLN A 1 177 ? 13.376 -7.507 -15.889 1.00 84.88 177 GLN A CA 1
ATOM 1444 C C . GLN A 1 177 ? 12.369 -7.669 -14.746 1.00 84.88 177 GLN A C 1
ATOM 1446 O O . GLN A 1 177 ? 12.534 -8.484 -13.836 1.00 84.88 177 GLN A O 1
ATOM 1451 N N . ILE A 1 178 ? 11.304 -6.882 -14.811 1.00 83.44 178 ILE A N 1
ATOM 1452 C CA . ILE A 1 178 ? 10.203 -6.853 -13.860 1.00 83.44 178 ILE A CA 1
ATOM 1453 C C . ILE A 1 178 ? 8.998 -7.480 -14.540 1.00 83.44 178 ILE A C 1
ATOM 1455 O O . ILE A 1 178 ? 8.468 -6.938 -15.507 1.00 83.44 178 ILE A O 1
ATOM 1459 N N . LYS A 1 179 ? 8.535 -8.609 -14.004 1.00 82.81 179 LYS A N 1
ATOM 1460 C CA . LYS A 1 179 ? 7.263 -9.213 -14.396 1.00 82.81 179 LYS A CA 1
ATOM 1461 C C . LYS A 1 179 ? 6.223 -8.928 -13.327 1.00 82.81 179 LYS A C 1
ATOM 1463 O O . LYS A 1 179 ? 6.272 -9.510 -12.241 1.00 82.81 179 LYS A O 1
ATOM 1468 N N . ILE A 1 180 ? 5.293 -8.033 -13.635 1.00 78.44 180 ILE A N 1
ATOM 1469 C CA . ILE A 1 180 ? 4.175 -7.724 -12.749 1.00 78.44 180 ILE A CA 1
ATOM 1470 C C . ILE A 1 180 ? 3.079 -8.735 -13.048 1.00 78.44 180 ILE A C 1
ATOM 1472 O O . ILE A 1 180 ? 2.649 -8.872 -14.187 1.00 78.44 180 ILE A O 1
ATOM 1476 N N . LYS A 1 181 ? 2.689 -9.479 -12.013 1.00 78.44 181 LYS A N 1
ATOM 1477 C CA . LYS A 1 181 ? 1.531 -10.367 -12.006 1.00 78.44 181 LYS A CA 1
ATOM 1478 C C . LYS A 1 181 ? 0.747 -10.059 -10.752 1.00 78.44 181 LYS A C 1
ATOM 1480 O O . LYS A 1 181 ? 1.247 -10.364 -9.669 1.00 78.44 181 LYS A O 1
ATOM 1485 N N . SER A 1 182 ? -0.433 -9.483 -10.913 1.00 75.06 182 SER A N 1
ATOM 1486 C CA . SER A 1 182 ? -1.368 -9.334 -9.807 1.00 75.06 182 SER A CA 1
ATOM 1487 C C . SER A 1 182 ? -2.560 -10.259 -10.000 1.00 75.06 182 SER A C 1
ATOM 1489 O O . SER A 1 182 ? -2.947 -10.518 -11.133 1.00 75.06 182 SER A O 1
ATOM 1491 N N . GLN A 1 183 ? -3.096 -10.733 -8.876 1.00 72.75 183 GLN A N 1
ATOM 1492 C CA . GLN A 1 183 ? -4.318 -11.533 -8.757 1.00 72.75 183 GLN A CA 1
ATOM 1493 C C . GLN A 1 183 ? -5.332 -10.898 -7.780 1.00 72.75 183 GLN A C 1
ATOM 1495 O O . GLN A 1 183 ? -6.404 -11.453 -7.540 1.00 72.75 183 GLN A O 1
ATOM 1500 N N . PHE A 1 184 ? -4.976 -9.759 -7.171 1.00 72.12 184 PHE A N 1
ATOM 1501 C CA . PHE A 1 184 ? -5.716 -9.143 -6.064 1.00 72.12 184 PHE A CA 1
ATOM 1502 C C . PHE A 1 184 ? -6.263 -7.749 -6.392 1.00 72.12 184 PHE A C 1
ATOM 1504 O O . PHE A 1 184 ? -6.949 -7.164 -5.558 1.00 72.12 184 PHE A O 1
ATOM 1511 N N . LEU A 1 185 ? -5.975 -7.210 -7.582 1.00 77.38 185 LEU A N 1
ATOM 1512 C CA . LEU A 1 185 ? -6.520 -5.922 -8.009 1.00 77.38 185 LEU A CA 1
ATOM 1513 C C . LEU A 1 185 ? -7.995 -6.056 -8.395 1.00 77.38 185 LEU A C 1
ATOM 1515 O O . LEU A 1 185 ? -8.403 -7.003 -9.075 1.00 77.38 185 LEU A O 1
ATOM 1519 N N . THR A 1 186 ? -8.786 -5.068 -7.989 1.00 77.00 186 THR A N 1
ATOM 1520 C CA . THR A 1 186 ? -10.201 -4.962 -8.335 1.00 77.00 186 THR A CA 1
ATOM 1521 C C . THR A 1 186 ? -10.345 -4.682 -9.835 1.00 77.00 186 THR A C 1
ATOM 1523 O O . THR A 1 186 ? -9.749 -3.728 -10.343 1.00 77.00 186 THR A O 1
ATOM 1526 N N . PRO A 1 187 ? -11.127 -5.480 -10.584 1.00 80.56 187 PRO A N 1
ATOM 1527 C CA . PRO A 1 187 ? -11.343 -5.244 -12.008 1.00 80.56 187 PRO A CA 1
ATOM 1528 C C . PRO A 1 187 ? -11.969 -3.873 -12.297 1.00 80.56 187 PRO A C 1
ATOM 1530 O O . PRO A 1 187 ? -12.762 -3.360 -11.514 1.00 80.56 187 PRO A O 1
ATOM 1533 N N . ASN A 1 188 ? -11.673 -3.313 -13.471 1.00 79.38 188 ASN A N 1
ATOM 1534 C CA . ASN A 1 188 ? -12.215 -2.045 -13.979 1.00 79.38 188 ASN A CA 1
ATOM 1535 C C . ASN A 1 188 ? -11.843 -0.788 -13.164 1.00 79.38 188 ASN A C 1
ATOM 1537 O O . ASN A 1 188 ? -12.444 0.267 -13.360 1.00 79.38 188 ASN A O 1
ATOM 1541 N N . VAL A 1 189 ? -10.829 -0.870 -12.300 1.00 82.56 189 VAL A N 1
ATOM 1542 C CA . VAL A 1 189 ? -10.238 0.278 -11.593 1.00 82.56 189 VAL A CA 1
ATOM 1543 C C . VAL A 1 189 ? -8.930 0.689 -12.275 1.00 82.56 189 VAL A C 1
ATOM 1545 O O . VAL A 1 189 ? -8.172 -0.156 -12.738 1.00 82.56 189 VAL A O 1
ATOM 1548 N N . ILE A 1 190 ? -8.641 1.988 -12.371 1.00 86.38 190 ILE A N 1
ATOM 1549 C CA . ILE A 1 190 ? -7.365 2.461 -12.931 1.00 86.38 190 ILE A CA 1
ATOM 1550 C C . ILE A 1 190 ? -6.274 2.313 -11.868 1.00 86.38 190 ILE A C 1
ATOM 1552 O O . ILE A 1 190 ? -6.349 2.943 -10.816 1.00 86.38 190 ILE A O 1
ATOM 1556 N N . TYR A 1 191 ? -5.234 1.541 -12.175 1.00 86.69 191 TYR A N 1
ATOM 1557 C CA . TYR A 1 191 ? -4.052 1.389 -11.327 1.00 86.69 191 TYR A CA 1
ATOM 1558 C C . TYR A 1 191 ? -2.826 2.027 -11.965 1.00 86.69 191 TYR A C 1
ATOM 1560 O O . TYR A 1 191 ? -2.671 2.009 -13.186 1.00 86.69 191 TYR A O 1
ATOM 1568 N N . GLY A 1 192 ? -1.937 2.558 -11.124 1.00 88.81 192 GLY A N 1
ATOM 1569 C CA . GLY A 1 192 ? -0.608 3.019 -11.515 1.00 88.81 192 GLY A CA 1
ATOM 1570 C C . GLY A 1 192 ? 0.468 2.063 -11.006 1.00 88.81 192 GLY A C 1
ATOM 1571 O O . GLY A 1 192 ? 0.548 1.793 -9.808 1.00 88.81 192 GLY A O 1
ATOM 1572 N N . ALA A 1 193 ? 1.315 1.564 -11.902 1.00 89.19 193 ALA A N 1
ATOM 1573 C CA . ALA A 1 193 ? 2.522 0.835 -11.539 1.00 89.19 193 ALA A CA 1
ATOM 1574 C C . ALA A 1 193 ? 3.660 1.821 -11.284 1.00 89.19 193 ALA A C 1
ATOM 1576 O O . ALA A 1 193 ? 3.976 2.634 -12.154 1.00 89.19 193 ALA A O 1
ATOM 1577 N N . HIS A 1 194 ? 4.288 1.724 -10.114 1.00 90.25 194 HIS A N 1
ATOM 1578 C CA . HIS A 1 194 ? 5.327 2.653 -9.686 1.00 90.25 194 HIS A CA 1
ATOM 1579 C C . HIS A 1 194 ? 6.630 1.918 -9.366 1.00 90.25 194 HIS A C 1
ATOM 1581 O O . HIS A 1 194 ? 6.621 0.874 -8.714 1.00 90.25 194 HIS A O 1
ATOM 1587 N N . LEU A 1 195 ? 7.758 2.489 -9.788 1.00 90.00 195 LEU A N 1
ATOM 1588 C CA . LEU A 1 195 ? 9.078 2.131 -9.282 1.00 90.00 195 LEU A CA 1
ATOM 1589 C C . LEU A 1 195 ? 9.355 2.956 -8.026 1.00 90.00 195 LEU A C 1
ATOM 1591 O O . LEU A 1 195 ? 9.394 4.183 -8.101 1.00 90.00 195 LEU A O 1
ATOM 1595 N N . VAL A 1 196 ? 9.578 2.282 -6.897 1.00 87.88 196 VAL A N 1
ATOM 1596 C CA . VAL A 1 196 ? 9.907 2.918 -5.615 1.00 87.88 196 VAL A CA 1
ATOM 1597 C C . VAL A 1 196 ? 11.375 2.663 -5.284 1.00 87.88 196 VAL A C 1
ATOM 1599 O O . VAL A 1 196 ? 11.818 1.514 -5.266 1.00 87.88 196 VAL A O 1
ATOM 1602 N N . PHE A 1 197 ? 12.144 3.718 -5.028 1.00 85.88 197 PHE A N 1
ATOM 1603 C CA . PHE A 1 197 ? 13.577 3.618 -4.744 1.00 85.88 197 PHE A CA 1
ATOM 1604 C C . PHE A 1 197 ? 14.056 4.751 -3.835 1.00 85.88 197 PHE A C 1
ATOM 1606 O O . PHE A 1 197 ? 13.338 5.714 -3.580 1.00 85.88 197 PHE A O 1
ATOM 1613 N N . LYS A 1 198 ? 15.293 4.646 -3.346 1.00 83.69 198 LYS A N 1
ATOM 1614 C CA . LYS A 1 198 ? 15.979 5.745 -2.662 1.00 83.69 198 LYS A CA 1
ATOM 1615 C C . LYS A 1 198 ? 17.468 5.748 -2.974 1.00 83.69 198 LYS A C 1
ATOM 1617 O O . LYS A 1 198 ? 18.050 4.690 -3.213 1.00 83.69 198 LYS A O 1
ATOM 1622 N N . PHE A 1 199 ? 18.087 6.925 -2.975 1.00 80.12 199 PHE A N 1
ATOM 1623 C CA . PHE A 1 199 ? 19.535 7.043 -3.147 1.00 80.12 199 PHE A CA 1
ATOM 1624 C C . PHE A 1 199 ? 20.251 6.699 -1.838 1.00 80.12 199 PHE A C 1
ATOM 1626 O O . PHE A 1 199 ? 19.767 7.021 -0.757 1.00 80.12 199 PHE A O 1
ATOM 1633 N N . CYS A 1 200 ? 21.404 6.030 -1.929 1.00 74.56 200 CYS A N 1
ATOM 1634 C CA . CYS A 1 200 ? 22.191 5.688 -0.741 1.00 74.56 200 CYS A CA 1
ATOM 1635 C C . CYS A 1 200 ? 22.807 6.915 -0.069 1.00 74.56 200 CYS A C 1
ATOM 1637 O O . CYS A 1 200 ? 23.003 6.901 1.142 1.00 74.56 200 CYS A O 1
ATOM 1639 N N . GLU A 1 201 ? 23.125 7.944 -0.852 1.00 73.19 201 GLU A N 1
ATOM 1640 C CA . GLU A 1 201 ? 23.645 9.194 -0.317 1.00 73.19 201 GLU A CA 1
ATOM 1641 C C . GLU A 1 201 ? 22.514 10.198 -0.086 1.00 73.19 201 GLU A C 1
ATOM 1643 O O . GLU A 1 201 ? 21.635 10.336 -0.948 1.00 73.19 201 GLU A O 1
ATOM 1648 N N . PRO A 1 202 ? 22.533 10.914 1.052 1.00 64.12 202 PRO A N 1
ATOM 1649 C CA . PRO A 1 202 ? 21.541 11.930 1.349 1.00 64.12 202 PRO A CA 1
ATOM 1650 C C . PRO A 1 202 ? 21.633 13.049 0.309 1.00 64.12 202 PRO A C 1
ATOM 1652 O O . PRO A 1 202 ? 22.607 13.798 0.249 1.00 64.12 202 PRO A O 1
ATOM 1655 N N . ARG A 1 203 ? 20.597 13.178 -0.521 1.00 66.19 203 ARG A N 1
ATOM 1656 C CA . ARG A 1 203 ? 20.434 14.329 -1.414 1.00 66.19 203 ARG A CA 1
ATOM 1657 C C . ARG A 1 203 ? 19.624 15.397 -0.687 1.00 66.19 203 ARG A C 1
ATOM 1659 O O . ARG A 1 203 ? 18.695 15.076 0.048 1.00 66.19 203 ARG A O 1
ATOM 1666 N N . LYS A 1 204 ? 19.953 16.677 -0.896 1.00 61.25 204 LYS A N 1
ATOM 1667 C CA . LYS A 1 204 ? 19.103 17.781 -0.427 1.00 61.25 204 LYS A CA 1
ATOM 1668 C C . LYS A 1 204 ? 17.778 17.725 -1.186 1.00 61.25 204 LYS A C 1
ATOM 1670 O O . LYS A 1 204 ? 17.695 18.175 -2.324 1.00 61.25 204 LYS A O 1
ATOM 1675 N N . LEU A 1 205 ? 16.760 17.160 -0.548 1.00 62.56 205 LEU A N 1
ATOM 1676 C CA . LEU A 1 205 ? 15.387 17.133 -1.036 1.00 62.56 205 LEU A CA 1
ATOM 1677 C C . LEU A 1 205 ? 14.774 18.517 -0.798 1.00 62.56 205 LEU A C 1
ATOM 1679 O O . LEU A 1 205 ? 14.117 18.757 0.209 1.00 62.56 205 LEU A O 1
ATOM 1683 N N . SER A 1 206 ? 15.076 19.473 -1.676 1.00 58.97 206 SER A N 1
ATOM 1684 C CA . SER A 1 206 ? 14.523 20.832 -1.579 1.00 58.97 206 SER A CA 1
ATOM 1685 C C . SER A 1 206 ? 13.134 20.958 -2.205 1.00 58.97 206 SER A C 1
ATOM 1687 O O . SER A 1 206 ? 12.457 21.958 -1.984 1.00 58.97 206 SER A O 1
ATOM 1689 N N . SER A 1 207 ? 12.716 19.972 -3.001 1.00 65.19 207 SER A N 1
ATOM 1690 C CA . SER A 1 207 ? 11.474 20.010 -3.769 1.00 65.19 207 SER A CA 1
ATOM 1691 C C . SER A 1 207 ? 10.759 18.660 -3.759 1.00 65.19 207 SER A C 1
ATOM 1693 O O . SER A 1 207 ? 11.371 17.610 -3.571 1.00 65.19 207 SER A O 1
ATOM 1695 N N . GLN A 1 208 ? 9.443 18.700 -3.977 1.00 76.44 208 GLN A N 1
ATOM 1696 C CA . GLN A 1 208 ? 8.577 17.518 -4.040 1.00 76.44 208 GLN A CA 1
ATOM 1697 C C . GLN A 1 208 ? 8.831 16.652 -5.294 1.00 76.44 208 GLN A C 1
ATOM 1699 O O . GLN A 1 208 ? 8.386 15.507 -5.355 1.00 76.44 208 GLN A O 1
ATOM 1704 N N . LEU A 1 209 ? 9.551 17.180 -6.290 1.00 81.19 209 LEU A N 1
ATOM 1705 C CA . LEU A 1 209 ? 9.865 16.526 -7.560 1.00 81.19 209 LEU A CA 1
ATOM 1706 C C . LEU A 1 209 ? 11.375 16.523 -7.783 1.00 81.19 209 LEU A C 1
ATOM 1708 O O . LEU A 1 209 ? 12.003 17.571 -7.876 1.00 81.19 209 LEU A O 1
ATOM 1712 N N . MET A 1 210 ? 11.949 15.337 -7.923 1.00 85.06 210 MET A N 1
ATOM 1713 C CA . MET A 1 210 ? 13.366 15.152 -8.197 1.00 85.06 210 MET A CA 1
ATOM 1714 C C . MET A 1 210 ? 13.567 14.847 -9.673 1.00 85.06 210 MET A C 1
ATOM 1716 O O . MET A 1 210 ? 12.925 13.943 -10.209 1.00 85.06 210 MET A O 1
ATOM 1720 N N . TYR A 1 211 ? 14.476 15.576 -10.321 1.00 87.88 211 TYR A N 1
ATOM 1721 C CA . TYR A 1 211 ? 14.929 15.193 -11.652 1.00 87.88 211 TYR A CA 1
ATOM 1722 C C . TYR A 1 211 ? 15.675 13.862 -11.573 1.00 87.88 211 TYR A C 1
ATOM 1724 O O . TYR A 1 211 ? 16.549 13.664 -10.724 1.00 87.88 211 TYR A O 1
ATOM 1732 N N . VAL A 1 212 ? 15.306 12.970 -12.476 1.00 89.38 212 VAL A N 1
ATOM 1733 C CA . VAL A 1 212 ? 15.902 11.657 -12.706 1.00 89.38 212 VAL A CA 1
ATOM 1734 C C . VAL A 1 212 ? 15.901 11.424 -14.211 1.00 89.38 212 VAL A C 1
ATOM 1736 O O . VAL A 1 212 ? 15.263 12.152 -14.959 1.00 89.38 212 VAL A O 1
ATOM 1739 N N . ASN A 1 213 ? 16.577 10.399 -14.692 1.00 92.06 213 ASN A N 1
ATOM 1740 C CA . ASN A 1 213 ? 16.371 9.914 -16.049 1.00 92.06 213 ASN A CA 1
ATOM 1741 C C . ASN A 1 213 ? 16.365 8.393 -16.008 1.00 92.06 213 ASN A C 1
ATOM 1743 O O . ASN A 1 213 ? 17.402 7.734 -16.104 1.00 92.06 213 ASN A O 1
ATOM 1747 N N . LEU A 1 214 ? 15.167 7.851 -15.791 1.00 95.06 214 LEU A N 1
ATOM 1748 C CA . LEU A 1 214 ? 14.912 6.426 -15.898 1.00 95.06 214 LEU A CA 1
ATOM 1749 C C . LEU A 1 214 ? 14.635 6.095 -17.360 1.00 95.06 214 LEU A C 1
ATOM 1751 O O . LEU A 1 214 ? 13.662 6.584 -17.928 1.00 95.06 214 LEU A O 1
ATOM 1755 N N . LYS A 1 215 ? 15.443 5.207 -17.927 1.00 95.50 215 LYS A N 1
ATOM 1756 C CA . LYS A 1 215 ? 15.199 4.577 -19.220 1.00 95.50 215 LYS A CA 1
ATOM 1757 C C . LYS A 1 215 ? 14.685 3.163 -18.990 1.00 95.50 215 LYS A C 1
ATOM 1759 O O . LYS A 1 215 ? 15.311 2.384 -18.266 1.00 95.50 215 LYS A O 1
ATOM 1764 N N . TYR A 1 216 ? 13.554 2.826 -19.593 1.00 94.81 216 TYR A N 1
ATOM 1765 C CA . TYR A 1 216 ? 12.951 1.505 -19.463 1.00 94.81 216 TYR A CA 1
ATOM 1766 C C . TYR A 1 216 ? 12.252 1.086 -20.752 1.00 94.81 216 TYR A C 1
ATOM 1768 O O . TYR A 1 216 ? 11.845 1.922 -21.554 1.00 94.81 216 TYR A O 1
ATOM 1776 N N . GLN A 1 217 ? 12.113 -0.217 -20.958 1.00 93.31 217 GLN A N 1
ATOM 1777 C CA . GLN A 1 217 ? 11.375 -0.776 -22.079 1.00 93.31 217 GLN A CA 1
ATOM 1778 C C . GLN A 1 217 ? 10.090 -1.433 -21.605 1.00 93.31 217 GLN A C 1
ATOM 1780 O O . GLN A 1 217 ? 10.059 -2.114 -20.577 1.00 93.31 217 GLN A O 1
ATOM 1785 N N . MET A 1 218 ? 9.039 -1.258 -22.396 1.00 89.81 218 MET A N 1
ATOM 1786 C CA . MET A 1 218 ? 7.770 -1.936 -22.211 1.00 89.81 218 MET A CA 1
ATOM 1787 C C . MET A 1 218 ? 7.311 -2.516 -23.546 1.00 89.81 218 MET A C 1
ATOM 1789 O O . MET A 1 218 ? 7.011 -1.794 -24.496 1.00 89.81 218 MET A O 1
ATOM 1793 N N . GLY A 1 219 ? 7.283 -3.846 -23.643 1.00 85.75 219 GLY A N 1
ATOM 1794 C CA . GLY A 1 219 ? 7.057 -4.518 -24.920 1.00 85.75 219 GLY A CA 1
ATOM 1795 C C . GLY A 1 219 ? 8.164 -4.186 -25.925 1.00 85.75 219 GLY A C 1
ATOM 1796 O O . GLY A 1 219 ? 9.304 -4.599 -25.742 1.00 85.75 219 GLY A O 1
ATOM 1797 N N . ARG A 1 220 ? 7.827 -3.463 -26.999 1.00 86.56 220 ARG A N 1
ATOM 1798 C CA . ARG A 1 220 ? 8.787 -3.031 -28.036 1.00 86.56 220 ARG A CA 1
ATOM 1799 C C . ARG A 1 220 ? 9.178 -1.557 -27.928 1.00 86.56 220 ARG A C 1
ATOM 1801 O O . ARG A 1 220 ? 10.005 -1.091 -28.706 1.00 86.56 220 ARG A O 1
ATOM 1808 N N . GLU A 1 221 ? 8.571 -0.825 -27.002 1.00 92.19 221 GLU A N 1
ATOM 1809 C CA . GLU A 1 221 ? 8.758 0.613 -26.861 1.00 92.19 221 GLU A CA 1
ATOM 1810 C C . GLU A 1 221 ? 9.818 0.908 -25.804 1.00 92.19 221 GLU A C 1
ATOM 1812 O O . GLU A 1 221 ? 9.864 0.267 -24.753 1.00 92.19 221 GLU A O 1
ATOM 1817 N N . THR A 1 222 ? 10.673 1.889 -26.088 1.00 94.19 222 THR A N 1
ATOM 1818 C CA . THR A 1 222 ? 11.615 2.454 -25.116 1.00 94.19 222 THR A CA 1
ATOM 1819 C C . THR A 1 222 ? 11.049 3.773 -24.613 1.00 94.19 222 THR A C 1
ATOM 1821 O O . THR A 1 222 ? 10.705 4.647 -25.405 1.00 94.19 222 THR A O 1
ATOM 1824 N N . LEU A 1 223 ? 10.957 3.904 -23.296 1.00 94.62 223 LEU A N 1
ATOM 1825 C CA . LEU A 1 223 ? 10.330 5.012 -22.595 1.00 94.62 223 LEU A CA 1
ATOM 1826 C C . LEU A 1 223 ? 11.324 5.654 -21.626 1.00 94.62 223 LEU A C 1
ATOM 1828 O O . LEU A 1 223 ? 12.260 5.017 -21.135 1.00 94.62 223 LEU A O 1
ATOM 1832 N N . HIS A 1 224 ? 11.090 6.934 -21.348 1.00 95.00 224 HIS A N 1
ATOM 1833 C CA . HIS A 1 224 ? 11.879 7.720 -20.411 1.00 95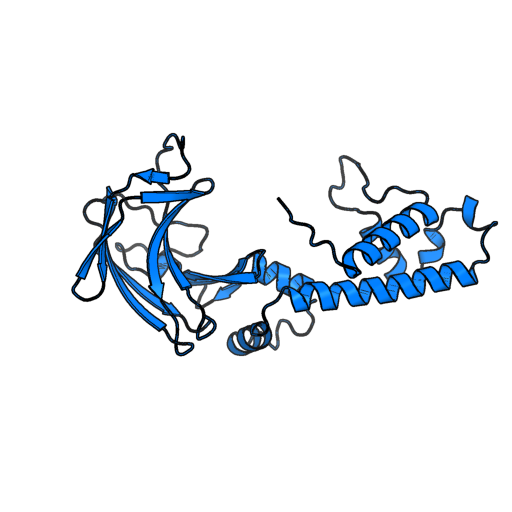.00 224 HIS A CA 1
ATOM 1834 C C . HIS A 1 224 ? 10.973 8.370 -19.370 1.00 95.00 224 HIS A C 1
ATOM 1836 O O . HIS A 1 224 ? 9.929 8.925 -19.710 1.00 95.00 224 HIS A O 1
ATOM 1842 N N . ALA A 1 225 ? 11.393 8.336 -18.107 1.00 93.44 225 ALA A N 1
ATOM 1843 C CA . ALA A 1 225 ? 10.784 9.112 -17.037 1.00 93.44 225 ALA A CA 1
ATOM 1844 C C . ALA A 1 225 ? 11.818 10.071 -16.442 1.00 93.44 225 ALA A C 1
ATOM 1846 O O . ALA A 1 225 ? 12.868 9.644 -15.956 1.00 93.44 225 ALA A O 1
ATOM 1847 N N . TYR A 1 226 ? 11.502 11.367 -16.495 1.00 92.62 226 TYR A N 1
ATOM 1848 C CA . TYR A 1 226 ? 12.432 12.442 -16.133 1.00 92.62 226 TYR A CA 1
ATOM 1849 C C . TYR A 1 226 ? 12.261 12.975 -14.707 1.00 92.62 226 TYR A C 1
ATOM 1851 O O . TYR A 1 226 ? 13.058 13.775 -14.222 1.00 92.62 226 TYR A O 1
ATOM 1859 N N . PHE A 1 227 ? 11.192 12.564 -14.032 1.00 90.44 227 PHE A N 1
ATOM 1860 C CA . PHE A 1 227 ? 10.859 13.070 -12.712 1.00 90.44 227 PHE A CA 1
ATOM 1861 C C . PHE A 1 227 ? 10.399 11.938 -11.807 1.00 90.44 227 PHE A C 1
ATOM 1863 O O . PHE A 1 227 ? 9.648 11.057 -12.226 1.00 90.44 227 PHE A O 1
ATOM 1870 N N . ALA A 1 228 ? 10.842 11.999 -10.557 1.00 90.38 228 ALA A N 1
ATOM 1871 C CA . ALA A 1 228 ? 10.352 11.174 -9.473 1.00 90.38 228 ALA A CA 1
ATOM 1872 C C . ALA A 1 228 ? 9.675 12.064 -8.431 1.00 90.38 228 ALA A C 1
ATOM 1874 O O . ALA A 1 228 ? 10.206 13.110 -8.052 1.00 90.38 228 ALA A O 1
ATOM 1875 N N . THR A 1 229 ? 8.515 11.648 -7.937 1.00 89.12 229 THR A N 1
ATOM 1876 C CA . THR A 1 229 ? 7.881 12.298 -6.786 1.00 89.12 229 THR A CA 1
ATOM 1877 C C . THR A 1 229 ? 8.580 11.848 -5.512 1.00 89.12 229 THR A C 1
ATOM 1879 O O . THR A 1 229 ? 8.774 10.647 -5.315 1.00 89.12 229 THR A O 1
ATOM 1882 N N . CYS A 1 230 ? 8.940 12.792 -4.649 1.00 81.12 230 CYS A N 1
ATOM 1883 C CA . CYS A 1 230 ? 9.577 12.515 -3.369 1.00 81.12 230 CYS A CA 1
ATOM 1884 C C . CYS A 1 230 ? 8.541 12.476 -2.237 1.00 81.12 230 CYS A C 1
ATOM 1886 O O . CYS A 1 230 ? 7.757 13.412 -2.082 1.00 81.12 230 CYS A O 1
ATOM 1888 N N . GLY A 1 231 ? 8.571 11.412 -1.434 1.00 70.75 231 GLY A N 1
ATOM 1889 C CA . GLY A 1 231 ? 7.817 11.271 -0.190 1.00 70.75 231 GLY A CA 1
ATOM 1890 C C . GLY A 1 231 ? 8.738 10.761 0.916 1.00 70.75 231 GLY A C 1
ATOM 1891 O O . GLY A 1 231 ? 9.293 9.670 0.803 1.00 70.75 231 GLY A O 1
ATOM 1892 N N . ASP A 1 232 ? 8.912 11.555 1.971 1.00 71.94 232 ASP A N 1
ATOM 1893 C CA . ASP A 1 232 ? 9.884 11.321 3.046 1.00 71.94 232 ASP A CA 1
ATOM 1894 C C . ASP A 1 232 ? 11.305 11.049 2.503 1.00 71.94 232 ASP A C 1
ATOM 1896 O O . ASP A 1 232 ? 11.955 11.961 1.995 1.00 71.94 232 ASP A O 1
ATOM 1900 N N . GLU A 1 233 ? 11.780 9.800 2.578 1.00 74.19 233 GLU A N 1
ATOM 1901 C CA . GLU A 1 233 ? 13.080 9.346 2.049 1.00 74.19 233 GLU A CA 1
ATOM 1902 C C . GLU A 1 233 ? 12.987 8.606 0.704 1.00 74.19 233 GLU A C 1
ATOM 1904 O O . GLU A 1 233 ? 14.010 8.232 0.121 1.00 74.19 233 GLU A O 1
ATOM 1909 N N . TRP A 1 234 ? 11.774 8.323 0.234 1.00 83.06 234 TRP A N 1
ATOM 1910 C CA . TRP A 1 234 ? 11.523 7.479 -0.927 1.00 83.06 234 TRP A CA 1
ATOM 1911 C C . TRP A 1 234 ? 11.122 8.308 -2.140 1.00 83.06 234 TRP A C 1
ATOM 1913 O O . TRP A 1 234 ? 10.443 9.329 -2.056 1.00 83.06 234 TRP A O 1
ATOM 1923 N N . MET A 1 235 ? 11.534 7.827 -3.303 1.00 87.75 235 MET A N 1
ATOM 1924 C CA . MET A 1 235 ? 11.186 8.373 -4.603 1.00 87.75 235 MET A CA 1
ATOM 1925 C C . MET A 1 235 ? 10.314 7.376 -5.350 1.00 87.75 235 MET A C 1
ATOM 1927 O O . MET A 1 235 ? 10.558 6.169 -5.304 1.00 87.75 235 MET A O 1
ATOM 1931 N N . MET A 1 236 ? 9.309 7.894 -6.048 1.00 90.12 236 MET A N 1
ATOM 1932 C CA . MET A 1 236 ? 8.390 7.104 -6.862 1.00 90.12 236 MET A CA 1
ATOM 1933 C C . MET A 1 236 ? 8.374 7.620 -8.298 1.00 90.12 236 MET A C 1
ATOM 1935 O O . MET A 1 236 ? 8.273 8.825 -8.529 1.00 90.12 236 MET A O 1
ATOM 1939 N N . ILE A 1 237 ? 8.459 6.704 -9.260 1.00 92.69 237 ILE A N 1
ATOM 1940 C CA . ILE A 1 237 ? 8.301 6.979 -10.693 1.00 92.69 237 ILE A CA 1
ATOM 1941 C C . ILE A 1 237 ? 7.119 6.157 -11.197 1.00 92.69 237 ILE A C 1
ATOM 1943 O O . ILE A 1 237 ? 7.147 4.931 -11.099 1.00 92.69 237 ILE A O 1
ATOM 1947 N N . GLU A 1 238 ? 6.092 6.810 -11.742 1.00 92.19 238 GLU A N 1
ATOM 1948 C CA . GLU A 1 238 ? 4.984 6.123 -12.417 1.00 92.19 238 GLU A CA 1
ATOM 1949 C C . GLU A 1 238 ? 5.493 5.554 -13.752 1.00 92.19 238 GLU A C 1
ATOM 1951 O O . GLU A 1 238 ? 5.943 6.293 -14.625 1.00 92.19 238 GLU A O 1
ATOM 1956 N N . LEU A 1 239 ? 5.459 4.230 -13.897 1.00 90.94 239 LEU A N 1
ATOM 1957 C CA . LEU A 1 239 ? 5.885 3.527 -15.109 1.00 90.94 239 LEU A CA 1
ATOM 1958 C C . LEU A 1 239 ? 4.742 3.434 -16.119 1.00 90.94 239 LEU A C 1
ATOM 1960 O O . LEU A 1 239 ? 4.948 3.581 -17.319 1.00 90.94 239 LEU A O 1
ATOM 1964 N N . ARG A 1 240 ? 3.531 3.134 -15.639 1.00 88.38 240 ARG A N 1
ATOM 1965 C CA . ARG A 1 240 ? 2.345 2.981 -16.486 1.00 88.38 240 ARG A CA 1
ATOM 1966 C C . ARG A 1 240 ? 1.062 2.995 -15.668 1.00 88.38 240 ARG A C 1
ATOM 1968 O O . ARG A 1 240 ? 1.016 2.438 -14.574 1.00 88.38 240 ARG A O 1
ATOM 1975 N N . ARG A 1 241 ? -0.014 3.494 -16.283 1.00 90.31 241 ARG A N 1
ATOM 1976 C CA . ARG A 1 241 ? -1.397 3.238 -15.860 1.00 90.31 241 ARG A CA 1
ATOM 1977 C C . ARG A 1 241 ? -2.031 2.100 -16.648 1.00 90.31 241 ARG A C 1
ATOM 1979 O O . ARG A 1 241 ? -1.827 1.978 -17.859 1.00 90.31 241 ARG A O 1
ATOM 1986 N N . PHE A 1 242 ? -2.809 1.265 -15.977 1.00 87.50 242 PHE A N 1
ATOM 1987 C CA . PHE A 1 242 ? -3.510 0.147 -16.602 1.00 87.50 242 PHE A CA 1
ATOM 1988 C C . PHE A 1 242 ? -4.854 -0.119 -15.920 1.00 87.50 242 PHE A C 1
ATOM 1990 O O . PHE A 1 242 ? -5.074 0.284 -14.779 1.00 87.50 242 PHE A O 1
ATOM 1997 N N . ILE A 1 243 ? -5.753 -0.792 -16.643 1.00 85.88 243 ILE A N 1
ATOM 1998 C CA . ILE A 1 243 ? -7.067 -1.207 -16.146 1.00 85.88 243 ILE A CA 1
ATOM 1999 C C . ILE A 1 243 ? -7.135 -2.741 -16.232 1.00 85.88 243 ILE A C 1
ATOM 2001 O O . ILE A 1 243 ? -7.114 -3.280 -17.341 1.00 85.88 243 ILE A O 1
ATOM 2005 N N . PRO A 1 244 ? -7.187 -3.466 -15.103 1.00 81.44 244 PRO A N 1
ATOM 2006 C CA . PRO A 1 244 ? -7.408 -4.904 -15.080 1.00 81.44 244 PRO A CA 1
ATOM 2007 C C . PRO A 1 244 ? -8.834 -5.214 -15.552 1.00 81.44 244 PRO A C 1
ATOM 2009 O O . PRO A 1 244 ? -9.803 -4.869 -14.883 1.00 81.44 244 PRO A O 1
ATOM 2012 N N . HIS A 1 245 ? -8.991 -5.883 -16.698 1.00 72.19 245 HIS A N 1
ATOM 2013 C CA . HIS A 1 245 ? -10.305 -6.380 -17.151 1.00 72.19 245 HIS A CA 1
ATOM 2014 C C . HIS A 1 245 ? -10.711 -7.696 -16.470 1.00 72.19 245 HIS A C 1
ATOM 2016 O O . HIS A 1 245 ? -11.884 -8.064 -16.443 1.00 72.19 245 HIS A O 1
ATOM 2022 N N . LYS A 1 246 ? -9.729 -8.416 -15.925 1.00 72.50 246 LYS A N 1
ATOM 2023 C CA . LYS A 1 246 ? -9.867 -9.601 -15.073 1.00 72.50 246 LYS A CA 1
ATOM 2024 C C . LYS A 1 246 ? -8.878 -9.455 -13.915 1.00 72.50 246 LYS A C 1
ATOM 2026 O O . LYS A 1 246 ? -7.996 -8.602 -13.982 1.00 72.50 246 LYS A O 1
ATOM 2031 N N . LYS A 1 247 ? -9.024 -10.275 -12.870 1.00 63.88 247 LYS A N 1
ATOM 2032 C CA . LYS A 1 247 ? -8.145 -10.225 -11.685 1.00 63.88 247 LYS A CA 1
ATOM 2033 C C . LYS A 1 247 ? -6.672 -10.455 -12.018 1.00 63.88 247 LYS A C 1
ATOM 2035 O O . LYS A 1 247 ? -5.818 -9.903 -11.337 1.00 63.88 247 LYS A O 1
ATOM 2040 N N . ASP A 1 248 ? -6.406 -11.196 -13.092 1.00 65.56 248 ASP A N 1
ATOM 2041 C CA . ASP A 1 248 ? -5.058 -11.430 -13.584 1.00 65.56 248 ASP A CA 1
ATOM 2042 C C . ASP A 1 248 ? -4.650 -10.348 -14.585 1.00 65.56 248 ASP A C 1
ATOM 2044 O O . ASP A 1 248 ? -5.207 -10.243 -15.682 1.00 65.56 248 ASP A O 1
ATOM 2048 N N . VAL A 1 249 ? -3.643 -9.563 -14.210 1.00 70.50 249 VAL A N 1
ATOM 2049 C CA . VAL A 1 249 ? -2.906 -8.695 -15.133 1.00 70.50 249 VAL A CA 1
ATOM 2050 C C . VAL A 1 249 ? -1.465 -9.138 -15.161 1.00 70.50 249 VAL A C 1
ATOM 2052 O O . VAL A 1 249 ? -0.831 -9.242 -14.107 1.00 70.50 249 VAL A O 1
ATOM 2055 N N . ASP A 1 250 ? -0.945 -9.338 -16.370 1.00 80.75 250 ASP A N 1
ATOM 2056 C CA . ASP A 1 250 ? 0.471 -9.533 -16.594 1.00 80.75 250 ASP A CA 1
ATOM 2057 C C . ASP A 1 250 ? 1.050 -8.504 -17.566 1.00 80.75 250 ASP A C 1
ATOM 2059 O O . ASP A 1 250 ? 0.491 -8.173 -18.610 1.00 80.75 250 ASP A O 1
ATOM 2063 N N . PHE A 1 251 ? 2.194 -7.947 -17.190 1.00 84.06 251 PHE A N 1
ATOM 2064 C CA . PHE A 1 251 ? 3.035 -7.213 -18.120 1.00 84.06 251 PHE A CA 1
ATOM 2065 C C . PHE A 1 251 ? 4.480 -7.216 -17.643 1.00 84.06 251 PHE A C 1
ATOM 2067 O O . PHE A 1 251 ? 4.785 -7.458 -16.470 1.00 84.06 251 PHE A O 1
ATOM 2074 N N . GLU A 1 252 ? 5.376 -6.948 -18.584 1.00 87.56 252 GLU A N 1
ATOM 2075 C CA . GLU A 1 252 ? 6.810 -6.940 -18.351 1.00 87.56 252 GLU A CA 1
ATOM 2076 C C . GLU A 1 252 ? 7.388 -5.552 -18.613 1.00 87.56 252 GLU A C 1
ATOM 2078 O O . GLU A 1 252 ? 7.003 -4.868 -19.565 1.00 87.56 252 GLU A O 1
ATOM 2083 N N . VAL A 1 253 ? 8.308 -5.148 -17.743 1.00 90.12 253 VAL A N 1
ATOM 2084 C CA . VAL A 1 253 ? 9.078 -3.911 -17.846 1.00 90.12 253 VAL A CA 1
ATOM 2085 C C . VAL A 1 253 ? 10.550 -4.260 -17.692 1.00 90.12 253 VAL A C 1
ATOM 2087 O O . VAL A 1 253 ? 10.922 -4.959 -16.753 1.00 90.12 253 VAL A O 1
ATOM 2090 N N . LEU A 1 254 ? 11.398 -3.766 -18.587 1.00 91.12 254 LEU A N 1
ATOM 2091 C CA . LEU A 1 254 ? 12.850 -3.869 -18.459 1.00 91.12 254 LEU A CA 1
ATOM 2092 C C . LEU A 1 254 ? 13.407 -2.504 -18.061 1.00 91.12 254 LEU A C 1
ATOM 2094 O O . LEU A 1 254 ? 13.356 -1.568 -18.852 1.00 91.12 254 LEU A O 1
ATOM 2098 N N . LEU A 1 255 ? 13.950 -2.377 -16.852 1.00 91.56 255 LEU A N 1
ATOM 2099 C CA . LEU A 1 255 ? 14.669 -1.169 -16.446 1.00 91.56 255 LEU A CA 1
ATOM 2100 C C . LEU A 1 255 ? 16.077 -1.211 -17.039 1.00 91.56 255 LEU A C 1
ATOM 2102 O O . LEU A 1 255 ? 16.848 -2.118 -16.724 1.00 91.56 255 LEU A O 1
ATOM 2106 N N . GLU A 1 256 ? 16.421 -0.242 -17.883 1.00 91.75 256 GLU A N 1
ATOM 2107 C CA . GLU A 1 256 ? 17.719 -0.200 -18.561 1.00 91.75 256 GLU A CA 1
ATOM 2108 C C . GLU A 1 256 ? 18.740 0.612 -17.769 1.00 91.75 256 GLU A C 1
ATOM 2110 O O . GLU A 1 256 ? 19.823 0.110 -17.477 1.00 91.75 256 GLU A O 1
ATOM 2115 N N . SER A 1 257 ? 18.390 1.844 -17.392 1.00 92.06 257 SER A N 1
ATOM 2116 C CA . SER A 1 257 ? 19.298 2.757 -16.695 1.00 92.06 257 SER A CA 1
ATOM 2117 C C . SER A 1 257 ? 18.546 3.780 -15.850 1.00 92.06 257 SER A C 1
ATOM 2119 O O . SER A 1 257 ? 17.435 4.173 -16.197 1.00 92.06 257 SER A O 1
ATOM 2121 N N . LEU A 1 258 ? 19.183 4.269 -14.790 1.00 89.94 258 LEU A N 1
ATOM 2122 C CA . LEU A 1 258 ? 18.725 5.376 -13.956 1.00 89.94 258 LEU A CA 1
ATOM 2123 C C . LEU A 1 258 ? 19.909 6.315 -13.675 1.00 89.94 258 LEU A C 1
ATOM 2125 O O . LEU A 1 258 ? 20.916 5.887 -13.107 1.00 89.94 258 LEU A O 1
ATOM 2129 N N . SER A 1 259 ? 19.788 7.587 -14.058 1.00 84.12 259 SER A N 1
ATOM 2130 C CA . SER A 1 259 ? 20.776 8.642 -13.760 1.00 84.12 259 SER A CA 1
ATOM 2131 C C . SER A 1 259 ? 20.157 9.815 -13.018 1.00 84.12 259 SER A C 1
ATOM 2133 O O . SER A 1 259 ? 19.047 10.211 -13.441 1.00 84.12 259 SER A O 1
#

Radius of gyration: 25.12 Å; chains: 1; bounding box: 58×42×73 Å

Sequence (259 aa):
MERCFLTKESDIYSLGVVLFEMMCGRLAILKDHKDEHRTLVSLVKQFYKEGKLDELVFEGIKDKVEWPTAREVVLQLKKALEFQDFEIWEAKLQSDYKEIMRMLKLTDVYSNTSQKDLYHMFSKGILLQDEKVCLSQGSNGEINETVSATKFSYGNHSCHKFQRVVKMMDTPNLKIQIKIKSQFLTPNVIYGAHLVFKFCEPRKLSSQLMYVNLKYQMGRETLHAYFATCGDEWMMIELRRFIPHKKDVDFEVLLESLS

Foldseek 3Di:
DDDDDDDPLVVLVVVLQVLLCQQQVHHQDDPDPPDRDDGSVNVCVVCVVVVNNVVRGDPVCVVPDPVVVVVVVVVVSVVSVVVCQPPVLVVLAPPCVVVVCVVQVCCVVPVPPGSVNVLVDQQVWDADDQNQWTWHADRNRDIDIDGHPQVKDDPPDRDHHPVDDDDDDAQQFRQIKDKDKFLPDDAQDKDWDKDKDADPDDDPCPDQKDFKWWWKDWDHDIDTDGIWGDDDRMTIDGPDIDGHNHSIDITMMTTGHMD

pLDDT: mean 70.1, std 14.46, range [24.58, 95.5]

InterPro domains:
  IPR011009 Protein kinase-like domain superfamily [SSF56112] (5-85)
  IPR025886 Phloem protein 2-like [PF14299] (156-253)
  IPR045272 Receptor-like protein kinase ANXUR1/2-like [PTHR27003] (2-69)

Organism: Helianthus annuus (NCBI:txid4232)

Secondary structure (DSSP, 8-state):
-------HHHHHHHHHHHHHHHHHTS-SS---TT-TT--HHHHHHHHHHTT-GGGTS-HHHHTTS-HHHHHHHHHHHHHHHHHHHHHHHHHHS-TTHHHHHHHTTGGGTSTT--HHHHHHHHHH-EEETTTTEEEEE-TTS-EEEEEPGGGS--SS----STTSPPP-S-GGG--EEEEEEESSSPTT--EEEEEEE--SS-----SSEEEEEEEEEETTEEEEEEEEEEETTEEEEEEEEE--SSS-EEEEEEEEEE-